Protein AF-A0A9P5XRT5-F1 (afdb_monomer)

Radius of gyration: 25.89 Å; Cα contacts (8 Å, |Δi|>4): 497; chains: 1; bounding box: 70×38×67 Å

Secondary structure (DSSP, 8-state):
-EEES---TTSBP--SSPPPP--TTEEEEE-TTS-BPPPEE-S-SS-EEEEE-S-SBEEEEEEEETTEEEEEEE-SS-B-SEEEEE---SEEEE---SSPPTTB---SPEEEEEEEE-TT-S---EEEEE-TTTS-EEEEES-TTSSSPPEE-PPEEEETTTTEEEE-S-TTHHHHHHHHHHHHHH---SS--PPPPP-EEEEEEEPTTS-HHHHHHHHHHHS-TTTEEEEE--S---TTSPEEEEEEEPHHHHHHHHHHHTT---HHHHHHHHHHHTT--STT------B---

Nearest PDB structures (foldseek):
  6mrj-assembly1_B  TM=4.231E-01  e=2.385E-01  Helicobacter pylori 26695
  2rhq-assembly1_B-2  TM=2.447E-01  e=2.284E-02  Staphylococcus haemolyticus
  3pht-assembly1_A-2  TM=4.336E-01  e=1.019E+00  Helicobacter pylori
  2wvf-assembly1_A  TM=3.350E-01  e=4.407E-01  Helicobacter pylori 26695
  2wvb-assembly1_B  TM=3.659E-01  e=6.162E-01  Helicobacter pylori 26695

Organism: NCBI:txid64659

Sequence (294 aa):
VFGQVDFTSGALVSEATNILPIALGESTELDVNGIFQDAQGSPGGGSIIVNNNYGSINLGVEAKLGGVLAPIYVDQLPAVAGTETLTPIEKVMVWFDRTLTSSTMFSYSVSRSFEIDFTGITTQTASYVSNPGTNFGIWVVGDPTSGQGLQYTPHKLYRPLTNTFEDLPFADDQNVIRGLIDQYLNSSIGKAAMPPQFLVQATVTLPPTGDAKQLVSFLKASLPTAIVAGFTIPGDQAAGLNKVIVANLAWSALVSMKTLVAGESDVAKLERLFKYSLGLYGPGYSSLKYLELK

pLDDT: mean 70.43, std 20.61, range [31.44, 98.44]

Solvent-accessible surface area (backbone atoms only — not comparable to full-atom values): 17631 Å² total; per-residue (Å²): 59,35,33,22,76,72,67,49,72,73,37,64,74,62,76,68,30,55,77,40,86,71,52,42,32,19,31,31,42,29,35,71,86,44,44,60,48,77,65,40,85,54,73,80,45,77,31,33,38,38,38,30,56,52,35,78,27,14,50,29,36,60,45,75,53,96,86,40,80,40,66,77,45,63,39,79,61,61,42,57,60,43,80,44,76,53,60,77,68,59,59,47,82,46,70,90,78,92,82,72,58,90,49,45,37,78,68,67,68,45,69,72,21,39,80,44,78,37,76,97,47,93,77,85,53,72,36,78,52,62,50,93,85,66,94,46,64,44,55,27,44,38,54,90,84,72,80,56,81,72,45,83,54,78,44,22,35,38,37,59,90,76,71,41,74,40,78,52,89,57,69,72,48,49,60,55,50,48,50,48,49,51,45,59,75,68,43,92,64,91,72,81,84,84,79,86,88,65,76,45,53,39,45,43,53,36,58,51,88,53,58,67,66,58,50,51,52,47,50,61,74,68,44,60,75,77,38,48,72,44,76,45,67,70,75,88,67,58,90,79,42,65,40,58,37,38,36,33,40,25,57,64,44,44,59,61,47,49,66,75,42,69,90,64,81,56,64,75,55,54,49,48,56,50,34,58,78,62,68,66,83,63,100,84,80,87,62,83,63,64,80,59,90,111

Structure (mmCIF, N/CA/C/O backbone):
data_AF-A0A9P5XRT5-F1
#
_entry.id   AF-A0A9P5XRT5-F1
#
loop_
_atom_site.group_PDB
_atom_site.id
_atom_site.type_symbol
_atom_site.label_atom_id
_atom_site.label_alt_id
_atom_site.label_comp_id
_atom_site.label_asym_id
_atom_site.label_entity_id
_atom_site.label_seq_id
_atom_site.pdbx_PDB_ins_code
_atom_site.Cartn_x
_atom_site.Cartn_y
_atom_site.Cartn_z
_atom_site.occupancy
_atom_site.B_iso_or_equiv
_atom_site.auth_seq_id
_atom_site.auth_comp_id
_atom_site.auth_asym_id
_atom_site.auth_atom_id
_atom_site.pdbx_PDB_model_num
ATOM 1 N N . VAL A 1 1 ? -11.743 0.011 9.746 1.00 95.75 1 VAL A N 1
ATOM 2 C CA . VAL A 1 1 ? -10.507 -0.022 10.563 1.00 95.75 1 VAL A CA 1
ATOM 3 C C . VAL A 1 1 ? -10.431 -1.362 11.271 1.00 95.75 1 VAL A C 1
ATOM 5 O O . VAL A 1 1 ? -11.477 -1.941 11.550 1.00 95.75 1 VAL A O 1
ATOM 8 N N . PHE A 1 2 ? -9.228 -1.874 11.491 1.00 97.44 2 PHE A N 1
ATOM 9 C CA . PHE A 1 2 ? -8.963 -3.115 12.217 1.00 97.44 2 PHE A CA 1
ATOM 10 C C . PHE A 1 2 ? -7.617 -3.002 12.942 1.00 97.44 2 PHE A C 1
ATOM 12 O O . PHE A 1 2 ? -6.863 -2.056 12.716 1.00 97.44 2 PHE A O 1
ATOM 19 N N . GLY A 1 3 ? -7.322 -3.960 13.812 1.00 96.75 3 GLY A N 1
ATOM 20 C CA . GLY A 1 3 ? -6.031 -4.122 14.463 1.00 96.75 3 GLY A CA 1
ATOM 21 C C . GLY A 1 3 ? -5.403 -5.458 14.085 1.00 96.75 3 GLY A C 1
ATOM 22 O O . GLY A 1 3 ? -6.108 -6.437 13.836 1.00 96.75 3 GLY A O 1
ATOM 23 N N . GLN A 1 4 ? -4.078 -5.498 14.045 1.00 95.12 4 GLN A N 1
ATOM 24 C CA . GLN A 1 4 ? -3.260 -6.677 13.772 1.00 95.12 4 GLN A CA 1
ATOM 25 C C . GLN A 1 4 ? -2.118 -6.752 14.790 1.00 95.12 4 GLN A C 1
ATOM 27 O O . GLN A 1 4 ? -1.604 -5.724 15.222 1.00 95.12 4 GLN A O 1
ATOM 32 N N . VAL A 1 5 ? -1.708 -7.969 15.160 1.00 89.81 5 VAL A N 1
ATOM 33 C CA . VAL A 1 5 ? -0.671 -8.173 16.187 1.00 89.81 5 VAL A CA 1
ATOM 34 C C . VAL A 1 5 ? 0.698 -7.667 15.730 1.00 89.81 5 VAL A C 1
ATOM 36 O O . VAL A 1 5 ? 1.334 -6.939 16.479 1.00 89.81 5 VAL A O 1
ATOM 39 N N . ASP A 1 6 ? 1.125 -8.024 14.513 1.00 89.62 6 ASP A N 1
ATOM 40 C CA . ASP A 1 6 ? 2.466 -7.709 14.012 1.00 89.62 6 ASP A CA 1
ATOM 41 C C . ASP A 1 6 ? 2.464 -7.353 12.526 1.00 89.62 6 ASP A C 1
ATOM 43 O O . ASP A 1 6 ? 1.815 -8.016 11.716 1.00 89.62 6 ASP A O 1
ATOM 47 N N . PHE A 1 7 ? 3.282 -6.379 12.130 1.00 90.88 7 PHE A N 1
ATOM 48 C CA . PHE A 1 7 ? 3.651 -6.177 10.729 1.00 90.88 7 PHE A CA 1
ATOM 49 C C . PHE A 1 7 ? 4.741 -7.172 10.308 1.00 90.88 7 PHE A C 1
ATOM 51 O O . PHE A 1 7 ? 5.854 -7.149 10.834 1.00 90.88 7 PHE A O 1
ATOM 58 N N . THR A 1 8 ? 4.470 -8.001 9.296 1.00 89.62 8 THR A N 1
ATOM 59 C CA . THR A 1 8 ? 5.480 -8.896 8.706 1.00 89.62 8 THR A CA 1
ATOM 60 C C . THR A 1 8 ? 5.534 -8.723 7.193 1.00 89.62 8 THR A C 1
ATOM 62 O O . THR A 1 8 ? 4.614 -9.103 6.473 1.00 89.62 8 THR A O 1
ATOM 65 N N . SER A 1 9 ? 6.644 -8.174 6.695 1.00 86.12 9 SER A N 1
ATOM 66 C CA . SER A 1 9 ? 6.875 -7.991 5.256 1.00 86.12 9 SER A CA 1
ATOM 67 C C . SER A 1 9 ? 6.791 -9.329 4.513 1.00 86.12 9 SER A C 1
ATOM 69 O O . SER A 1 9 ? 7.441 -10.300 4.898 1.00 86.12 9 SER A O 1
ATOM 71 N N . GLY A 1 10 ? 5.992 -9.383 3.450 1.00 86.31 10 GLY A N 1
ATOM 72 C CA . GLY A 1 10 ? 5.722 -10.582 2.658 1.00 86.31 10 GLY A CA 1
ATOM 73 C C . GLY A 1 10 ? 4.579 -11.459 3.181 1.00 86.31 10 GLY A C 1
ATOM 74 O O . GLY A 1 10 ? 4.114 -12.325 2.442 1.00 86.31 10 GLY A O 1
ATOM 75 N N . ALA A 1 11 ? 4.090 -11.239 4.405 1.00 89.56 11 ALA A N 1
ATOM 76 C CA . ALA A 1 11 ? 2.918 -11.940 4.921 1.00 89.56 11 ALA A CA 1
ATOM 77 C C . ALA A 1 11 ? 1.616 -11.259 4.471 1.00 89.56 11 ALA A C 1
ATOM 79 O O . ALA A 1 11 ? 1.592 -10.069 4.152 1.00 89.56 11 ALA A O 1
ATOM 80 N N . LEU A 1 12 ? 0.524 -12.023 4.439 1.00 93.50 12 LEU A N 1
ATOM 81 C CA . LEU A 1 12 ? -0.814 -11.470 4.239 1.00 93.50 12 LEU A CA 1
ATOM 82 C C . LEU A 1 12 ? -1.266 -10.739 5.502 1.00 93.50 12 LEU A C 1
ATOM 84 O O . LEU A 1 12 ? -0.970 -11.186 6.611 1.00 93.50 12 LEU A O 1
ATOM 88 N N . VAL A 1 13 ? -1.993 -9.639 5.320 1.00 94.25 13 VAL A N 1
ATOM 89 C CA . VAL A 1 13 ? -2.748 -9.003 6.403 1.00 94.25 13 VAL A CA 1
ATOM 90 C C . VAL A 1 13 ? -3.719 -10.022 7.000 1.00 94.25 13 VAL A C 1
ATOM 92 O O . VAL A 1 13 ? -4.379 -10.762 6.269 1.00 94.25 13 VAL A O 1
ATOM 95 N N . SER A 1 14 ? -3.776 -10.057 8.327 1.00 93.62 14 SER A N 1
ATOM 96 C CA . SER A 1 14 ? -4.693 -10.879 9.108 1.00 93.62 14 SER A CA 1
ATOM 97 C C . SER A 1 14 ? -5.233 -10.036 10.249 1.00 93.62 14 SER A C 1
ATOM 99 O O . SER A 1 14 ? -4.466 -9.562 11.089 1.00 93.62 14 SER A O 1
ATOM 101 N N . GLU A 1 15 ? -6.549 -9.870 10.316 1.00 92.50 15 GLU A N 1
ATOM 102 C CA . GLU A 1 15 ? -7.150 -9.095 11.392 1.00 92.50 15 GLU A CA 1
ATOM 103 C C . GLU A 1 15 ? -7.065 -9.866 12.716 1.00 92.50 15 GLU A C 1
ATOM 105 O O . GLU A 1 15 ? -7.362 -11.059 12.795 1.00 92.50 15 GLU A O 1
ATOM 110 N N . ALA A 1 16 ? -6.636 -9.175 13.769 1.00 94.38 16 ALA A N 1
ATOM 111 C CA . ALA A 1 16 ? -6.617 -9.675 15.141 1.00 94.38 16 ALA A CA 1
ATOM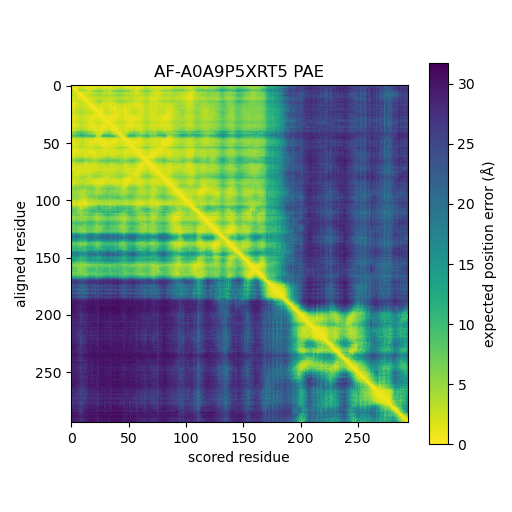 112 C C . ALA A 1 16 ? -7.823 -9.178 15.956 1.00 94.38 16 ALA A C 1
ATOM 114 O O . ALA A 1 16 ? -8.113 -9.714 17.024 1.00 94.38 16 ALA A O 1
ATOM 115 N N . THR A 1 17 ? -8.518 -8.158 15.453 1.00 96.69 17 THR A N 1
ATOM 116 C CA . THR A 1 17 ? -9.709 -7.548 16.055 1.00 96.69 17 THR A CA 1
ATOM 117 C C . THR A 1 17 ? -10.926 -7.760 15.157 1.00 96.69 17 THR A C 1
ATOM 119 O O . THR A 1 17 ? -10.818 -8.242 14.029 1.00 96.69 17 THR A O 1
ATOM 122 N N . ASN A 1 18 ? -12.100 -7.315 15.606 1.00 96.62 18 ASN A N 1
ATOM 123 C CA . ASN A 1 18 ? -13.201 -7.067 14.679 1.00 96.62 18 ASN A CA 1
ATOM 124 C C . ASN A 1 18 ? -12.840 -5.949 13.686 1.00 96.62 18 ASN A C 1
ATOM 126 O O . ASN A 1 18 ? -12.078 -5.031 14.003 1.00 96.62 18 ASN A O 1
ATOM 130 N N . ILE A 1 19 ? -13.434 -6.016 12.496 1.00 95.56 19 ILE A N 1
ATOM 131 C CA . ILE A 1 19 ? -13.402 -4.927 11.521 1.00 95.56 19 ILE A CA 1
ATOM 132 C C . ILE A 1 19 ? -14.552 -3.975 11.850 1.00 95.56 19 ILE A C 1
ATOM 134 O O . ILE A 1 19 ? -15.713 -4.386 11.876 1.00 95.56 19 ILE A O 1
ATOM 138 N N . LEU A 1 20 ? -14.233 -2.701 12.068 1.00 97.44 20 LEU A N 1
ATOM 139 C CA . LEU A 1 20 ? -15.219 -1.643 12.266 1.00 97.44 20 LEU A CA 1
ATOM 140 C C . LEU A 1 20 ? -15.366 -0.803 10.985 1.00 97.44 20 LEU A C 1
ATOM 142 O O . LEU A 1 20 ? -14.386 -0.182 10.546 1.00 97.44 20 LEU A O 1
ATOM 146 N N . PRO A 1 21 ? -16.572 -0.728 10.392 1.00 96.56 21 PRO A N 1
ATOM 147 C CA . PRO A 1 21 ? -16.903 0.298 9.411 1.00 96.56 21 PRO A CA 1
ATOM 148 C C . PRO A 1 21 ? -16.827 1.685 10.055 1.00 96.56 21 PRO A C 1
ATOM 150 O O . PRO A 1 21 ? -17.502 1.947 11.045 1.00 96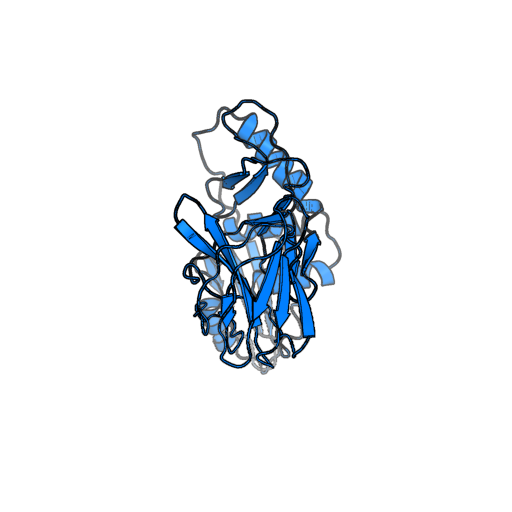.56 21 PRO A O 1
ATOM 153 N N . ILE A 1 22 ? -16.003 2.564 9.492 1.00 96.00 22 ILE A N 1
ATOM 154 C CA . ILE A 1 22 ? -15.790 3.923 9.995 1.00 96.00 22 ILE A CA 1
ATOM 155 C C . ILE A 1 22 ? -15.516 4.857 8.815 1.00 96.00 22 ILE A C 1
ATOM 157 O O . ILE A 1 22 ? -14.850 4.464 7.852 1.00 96.00 22 ILE A O 1
ATOM 161 N N . ALA A 1 23 ? -16.052 6.070 8.865 1.00 95.44 23 ALA A N 1
ATOM 162 C CA . ALA A 1 23 ? -15.844 7.113 7.873 1.00 95.44 23 ALA A CA 1
ATOM 163 C C . ALA A 1 23 ? -14.748 8.099 8.306 1.00 95.44 23 ALA A C 1
ATOM 165 O O . ALA A 1 23 ? -14.396 8.218 9.479 1.00 95.44 23 ALA A O 1
ATOM 166 N N . LEU A 1 24 ? -14.211 8.856 7.346 1.00 93.94 24 LEU A N 1
ATOM 167 C CA . LEU A 1 24 ? -13.287 9.947 7.661 1.00 93.94 24 LEU A CA 1
ATOM 168 C C . LEU A 1 24 ? -14.006 11.048 8.458 1.00 93.94 24 LEU A C 1
ATOM 170 O O . LEU A 1 24 ? -15.107 11.472 8.100 1.00 93.94 24 LEU A O 1
ATOM 174 N N . GLY A 1 25 ? -13.364 11.534 9.518 1.00 95.38 25 GLY A N 1
ATOM 175 C CA . GLY A 1 25 ? -13.920 12.476 10.494 1.00 95.38 25 GLY A CA 1
ATOM 176 C C . GLY A 1 25 ? -14.525 11.825 11.733 1.00 95.38 25 GLY A C 1
ATOM 177 O O . GLY A 1 25 ? -14.791 12.526 12.706 1.00 95.38 25 GLY A O 1
ATOM 178 N N . GLU A 1 26 ? -14.712 10.507 11.720 1.00 97.62 26 GLU A N 1
ATOM 179 C CA . GLU A 1 26 ? -15.205 9.762 12.874 1.00 97.62 26 GLU A CA 1
ATOM 180 C C . GLU A 1 26 ? -14.058 9.280 13.773 1.00 97.62 26 GLU A C 1
ATOM 182 O O . GLU A 1 26 ? -12.885 9.214 13.381 1.00 97.62 26 GLU A O 1
ATOM 187 N N . SER A 1 27 ? -14.415 8.934 15.006 1.00 97.81 27 SER A N 1
ATOM 188 C CA . SER A 1 27 ? -13.520 8.346 15.993 1.00 97.81 27 SER A CA 1
ATOM 189 C C . SER A 1 27 ? -14.057 7.023 16.526 1.00 97.81 27 SER A C 1
ATOM 191 O O . SER A 1 27 ? -15.243 6.732 16.426 1.00 97.81 27 SER A O 1
ATOM 193 N N . THR A 1 28 ? -13.189 6.200 17.098 1.00 98.44 28 THR A N 1
ATOM 194 C CA . THR A 1 28 ? -13.573 4.951 17.763 1.00 98.44 28 THR A CA 1
ATOM 195 C C . THR A 1 28 ? -12.660 4.670 18.946 1.00 98.44 28 THR A C 1
ATOM 197 O O . THR A 1 28 ? -11.533 5.160 19.009 1.00 98.44 28 THR A O 1
ATOM 200 N N . GLU A 1 29 ? -13.134 3.847 19.873 1.00 98.44 29 GLU A N 1
ATOM 201 C CA . GLU A 1 29 ? -12.309 3.225 20.904 1.00 98.44 29 GLU A CA 1
ATOM 202 C C . GLU A 1 29 ? -11.962 1.792 20.491 1.00 98.44 29 GLU A C 1
ATOM 204 O O . GLU A 1 29 ? -12.829 1.063 20.011 1.00 98.44 29 GLU A O 1
ATOM 209 N N . LEU A 1 30 ? -10.702 1.401 20.662 1.00 98.44 30 LEU A N 1
ATOM 210 C CA . LEU A 1 30 ? -10.276 0.006 20.683 1.00 98.44 30 LEU A CA 1
ATOM 211 C C . LEU A 1 30 ? -10.085 -0.378 22.150 1.00 98.44 30 LEU A C 1
ATOM 213 O O . LEU A 1 30 ? -9.169 0.125 22.801 1.00 98.44 30 LEU A O 1
ATOM 217 N N . ASP A 1 31 ? -10.969 -1.220 22.674 1.00 97.94 31 ASP A N 1
ATOM 218 C CA . ASP A 1 31 ? -10.998 -1.530 24.101 1.00 97.94 31 ASP A CA 1
ATOM 219 C C . ASP A 1 31 ? -9.855 -2.467 24.542 1.00 97.94 31 ASP A C 1
ATOM 221 O O . ASP A 1 31 ? -9.094 -3.012 23.739 1.00 97.94 31 ASP A O 1
ATOM 225 N N . VAL A 1 32 ? -9.757 -2.697 25.853 1.00 97.25 32 VAL A N 1
ATOM 226 C CA . VAL A 1 32 ? -8.745 -3.580 26.465 1.00 97.25 32 VAL A CA 1
ATOM 227 C C . VAL A 1 32 ? -8.824 -5.044 26.003 1.00 97.25 32 VAL A C 1
ATOM 229 O O . VAL A 1 32 ? -7.883 -5.802 26.223 1.00 97.25 32 VAL A O 1
ATOM 232 N N . ASN A 1 33 ? -9.931 -5.461 25.383 1.00 96.81 33 ASN A N 1
ATOM 233 C CA . ASN A 1 33 ? -10.151 -6.823 24.894 1.00 96.81 33 ASN A CA 1
ATOM 234 C C . ASN A 1 33 ? -9.866 -6.963 23.391 1.00 96.81 33 ASN A C 1
ATOM 236 O O . ASN A 1 33 ? -9.985 -8.064 22.855 1.00 96.81 33 ASN A O 1
ATOM 240 N N . GLY A 1 34 ? -9.493 -5.877 22.710 1.00 96.50 34 GLY A N 1
ATOM 241 C CA . GLY A 1 34 ? -9.222 -5.875 21.275 1.00 96.50 34 GLY A CA 1
ATOM 242 C C . GLY A 1 34 ? -10.494 -5.738 20.441 1.00 96.50 34 GLY A C 1
ATOM 243 O O . GLY A 1 34 ? -10.534 -6.206 19.303 1.00 96.50 34 GLY A O 1
ATOM 244 N N . ILE A 1 35 ? -11.540 -5.129 21.005 1.00 98.06 35 ILE A N 1
ATOM 245 C CA . ILE A 1 35 ? -12.813 -4.894 20.329 1.00 98.06 35 ILE A CA 1
ATOM 246 C C . ILE A 1 35 ? -12.954 -3.404 20.027 1.00 98.06 35 ILE A C 1
ATOM 248 O O . ILE A 1 35 ? -13.000 -2.562 20.930 1.00 98.06 35 ILE A O 1
ATOM 252 N N . PHE A 1 36 ? -13.056 -3.083 18.739 1.00 98.31 36 PHE A N 1
ATOM 253 C CA . PHE A 1 36 ? -13.466 -1.761 18.289 1.00 98.31 36 PHE A CA 1
ATOM 254 C C . PHE A 1 36 ? -14.932 -1.516 18.643 1.00 98.31 36 PHE A C 1
ATOM 256 O O . PHE A 1 36 ? -15.800 -2.310 18.268 1.00 98.31 36 PHE A O 1
ATOM 263 N N . GLN A 1 37 ? -15.178 -0.411 19.340 1.00 98.44 37 GLN A N 1
ATOM 264 C CA . GLN A 1 37 ? -16.506 0.094 19.675 1.00 98.44 37 GLN A CA 1
ATOM 265 C C . GLN A 1 37 ? -17.144 0.813 18.481 1.00 98.44 37 GLN A C 1
ATOM 267 O O . GLN A 1 37 ? -16.494 1.064 17.470 1.00 98.44 37 GLN A O 1
ATOM 272 N N . ASP A 1 38 ? -18.424 1.157 18.592 1.00 98.06 38 ASP A N 1
ATOM 273 C CA . ASP A 1 38 ? -19.127 1.868 17.524 1.00 98.06 38 ASP A CA 1
ATOM 274 C C . ASP A 1 38 ? -18.474 3.223 17.216 1.00 98.06 38 ASP A C 1
ATOM 276 O O . ASP A 1 38 ? -18.095 3.972 18.126 1.00 98.06 38 ASP A O 1
ATOM 280 N N . ALA A 1 39 ? -18.404 3.557 15.925 1.00 97.50 39 ALA A N 1
ATOM 281 C CA . ALA A 1 39 ? -17.894 4.839 15.457 1.00 97.50 39 ALA A CA 1
ATOM 282 C C . ALA A 1 39 ? -18.693 6.012 16.056 1.00 97.50 39 ALA A C 1
ATOM 284 O O . ALA A 1 39 ? -19.920 5.976 16.163 1.00 97.50 39 ALA A O 1
ATOM 285 N N . GLN A 1 40 ? -17.979 7.064 16.445 1.00 97.25 40 GLN A N 1
ATOM 286 C CA . GLN A 1 40 ? -18.498 8.268 17.080 1.00 97.25 40 GLN A CA 1
ATOM 287 C C . GLN A 1 40 ? -18.176 9.504 16.236 1.00 97.25 40 GLN A C 1
ATOM 289 O O . GLN A 1 40 ? -17.160 9.565 15.542 1.00 97.25 40 GLN A O 1
ATOM 294 N N . GLY A 1 41 ? -19.011 10.537 16.353 1.00 93.62 41 GLY A N 1
ATOM 295 C CA . GLY A 1 41 ? -18.836 11.801 15.640 1.00 93.62 41 GLY A CA 1
ATOM 296 C C . GLY A 1 41 ? -19.688 11.888 14.378 1.00 93.62 41 GLY A C 1
ATOM 297 O O . GLY A 1 41 ? -20.817 11.405 14.339 1.00 93.62 41 GLY A O 1
ATOM 298 N N . SER A 1 42 ? -19.199 12.599 13.366 1.00 90.81 42 SER A N 1
ATOM 299 C CA . SER A 1 42 ? -19.900 12.741 12.091 1.00 90.81 42 SER A CA 1
ATOM 300 C C . SER A 1 42 ? -18.913 12.641 10.932 1.00 90.81 42 SER A C 1
ATOM 302 O O . SER A 1 42 ? -17.832 13.230 11.018 1.00 90.81 42 SER A O 1
ATOM 304 N N . PRO A 1 43 ? -19.284 11.957 9.836 1.00 92.56 43 PRO A N 1
ATOM 305 C CA . PRO A 1 43 ? -18.469 11.919 8.631 1.00 92.56 43 PRO A CA 1
ATOM 306 C C . PRO A 1 43 ? -18.204 13.327 8.083 1.00 92.56 43 PRO A C 1
ATOM 308 O O . PRO A 1 43 ? -19.087 14.186 8.112 1.00 92.56 43 PRO A O 1
ATOM 311 N N . GLY A 1 44 ? -17.014 13.551 7.524 1.00 83.19 44 GLY A N 1
ATOM 312 C CA . GLY A 1 44 ? -16.662 14.805 6.840 1.00 83.19 44 GLY A CA 1
ATOM 313 C C . GLY A 1 44 ? -15.312 15.415 7.220 1.00 83.19 44 GLY A C 1
ATOM 314 O O . GLY A 1 44 ? -15.003 16.517 6.774 1.00 83.19 44 GLY A O 1
ATOM 315 N N . GLY A 1 45 ? -14.512 14.726 8.036 1.00 84.25 45 GLY A N 1
ATOM 316 C CA . GLY A 1 45 ? -13.134 15.115 8.350 1.00 84.25 45 GLY A CA 1
ATOM 317 C C . GLY A 1 45 ? -12.107 14.463 7.421 1.00 84.25 45 GLY A C 1
ATOM 318 O O . GLY A 1 45 ? -12.455 13.675 6.548 1.00 84.25 45 GLY A O 1
ATOM 319 N N . GLY A 1 46 ? -10.827 14.785 7.629 1.00 87.88 46 GLY A N 1
ATOM 320 C CA . GLY A 1 46 ? -9.707 14.242 6.846 1.00 87.88 46 GLY A CA 1
ATOM 321 C C . GLY A 1 46 ? -9.012 13.026 7.463 1.00 87.88 46 GLY A C 1
ATOM 322 O O . GLY A 1 46 ? -8.087 12.503 6.857 1.00 87.88 46 GLY A O 1
ATOM 323 N N . SER A 1 47 ? -9.421 12.575 8.652 1.00 94.62 47 SER A N 1
ATOM 324 C CA . SER A 1 47 ? -8.718 11.521 9.396 1.00 94.62 47 SER A CA 1
ATOM 325 C C . SER A 1 47 ? -9.692 10.647 10.179 1.00 94.62 47 SER A C 1
ATOM 327 O O . SER A 1 47 ? -10.791 11.088 10.510 1.00 94.62 47 SER A O 1
ATOM 329 N N . ILE A 1 48 ? -9.274 9.428 10.503 1.00 96.69 48 ILE A N 1
ATOM 330 C CA . ILE A 1 48 ? -9.929 8.550 11.479 1.00 96.69 48 ILE A CA 1
ATOM 331 C C . ILE A 1 48 ? -9.147 8.638 12.788 1.00 96.69 48 ILE A C 1
ATOM 333 O O . ILE A 1 48 ? -7.918 8.582 12.770 1.00 96.69 48 ILE A O 1
ATOM 337 N N . ILE A 1 49 ? -9.844 8.758 13.917 1.00 97.50 49 ILE A N 1
ATOM 338 C CA . ILE A 1 49 ? -9.214 8.790 15.243 1.00 97.50 49 ILE A CA 1
ATOM 339 C C . ILE A 1 49 ? -9.486 7.472 15.968 1.00 97.50 49 ILE A C 1
ATOM 341 O O . ILE A 1 49 ? -10.637 7.067 16.117 1.00 97.50 49 ILE A O 1
ATOM 345 N N . VAL A 1 50 ? -8.440 6.815 16.459 1.00 98.12 50 VAL A N 1
ATOM 346 C CA . VAL A 1 50 ? -8.550 5.588 17.254 1.00 98.12 50 VAL A CA 1
ATOM 347 C C . VAL A 1 50 ? -7.998 5.846 18.649 1.00 98.12 50 VAL A C 1
ATOM 349 O O . VAL A 1 50 ? -6.816 6.125 18.811 1.00 98.12 50 VAL A O 1
ATOM 352 N N . ASN A 1 51 ? -8.840 5.725 19.670 1.00 98.19 51 ASN A N 1
ATOM 353 C CA . ASN A 1 51 ? -8.403 5.690 21.061 1.00 98.19 51 ASN A CA 1
ATOM 354 C C . ASN A 1 51 ? -8.081 4.241 21.433 1.00 98.19 51 ASN A C 1
ATOM 356 O O . ASN A 1 51 ? -8.978 3.439 21.680 1.00 98.19 51 ASN A O 1
ATOM 360 N N . ASN A 1 52 ? -6.799 3.902 21.411 1.00 97.81 52 ASN A N 1
ATOM 361 C CA . ASN A 1 52 ? -6.285 2.571 21.671 1.00 97.81 52 ASN A CA 1
ATOM 362 C C . ASN A 1 52 ? -6.077 2.337 23.174 1.00 97.81 52 ASN A C 1
ATOM 364 O O . ASN A 1 52 ? -5.122 2.841 23.763 1.00 97.81 52 ASN A O 1
ATOM 368 N N . ASN A 1 53 ? -6.940 1.521 23.776 1.00 97.75 53 ASN A N 1
ATOM 369 C CA . ASN A 1 53 ? -6.823 1.039 25.153 1.00 97.75 53 ASN A CA 1
ATOM 370 C C . ASN A 1 53 ? -6.333 -0.420 25.230 1.00 97.75 53 ASN A C 1
ATOM 372 O O . ASN A 1 53 ? -6.112 -0.928 26.328 1.00 97.75 53 ASN A O 1
ATOM 376 N N . TYR A 1 54 ? -6.132 -1.090 24.091 1.00 96.69 54 TYR A N 1
ATOM 377 C CA . TYR A 1 54 ? -5.670 -2.480 24.021 1.00 96.69 54 TYR A CA 1
ATOM 378 C C . TYR A 1 54 ? -4.199 -2.640 24.419 1.00 96.69 54 TYR A C 1
ATOM 380 O O . TYR A 1 54 ? -3.829 -3.590 25.109 1.00 96.69 54 TYR A O 1
ATOM 388 N N . GLY A 1 55 ? -3.350 -1.698 24.000 1.00 94.00 55 GLY A N 1
ATOM 389 C CA . GLY A 1 55 ? -1.900 -1.773 24.167 1.00 94.00 55 GLY A CA 1
ATOM 390 C C . GLY A 1 55 ? -1.180 -1.782 22.821 1.00 94.00 55 GLY A C 1
ATOM 391 O O . GLY A 1 55 ? -1.584 -1.075 21.908 1.00 94.00 55 GLY A O 1
ATOM 392 N N . SER A 1 56 ? -0.092 -2.545 22.707 1.00 96.06 56 SER A N 1
ATOM 393 C CA . SER A 1 56 ? 0.717 -2.606 21.480 1.00 96.06 56 SER A CA 1
ATOM 394 C C . SER A 1 56 ? -0.037 -3.320 20.353 1.00 96.06 56 SER A C 1
ATOM 396 O O . SER A 1 56 ? -0.296 -4.516 20.477 1.00 96.06 56 SER A O 1
ATOM 398 N N . ILE A 1 57 ? -0.366 -2.617 19.264 1.00 96.50 57 ILE A N 1
ATOM 399 C CA . ILE A 1 57 ? -1.059 -3.188 18.095 1.00 96.50 57 ILE A CA 1
ATOM 400 C C . ILE A 1 57 ? -0.787 -2.377 16.822 1.00 96.50 57 ILE A C 1
ATOM 402 O O . ILE A 1 57 ? -0.672 -1.158 16.881 1.00 96.50 57 ILE A O 1
ATOM 406 N N . ASN A 1 58 ? -0.710 -3.015 15.656 1.00 96.44 58 ASN A N 1
ATOM 407 C CA . ASN A 1 58 ? -0.665 -2.318 14.368 1.00 96.44 58 ASN A CA 1
ATOM 408 C C . ASN A 1 58 ? -2.094 -2.003 13.906 1.00 96.44 58 ASN A C 1
ATOM 410 O O . ASN A 1 58 ? -2.901 -2.924 13.754 1.00 96.44 58 ASN A O 1
ATOM 414 N N . LEU A 1 59 ? -2.424 -0.732 13.664 1.00 97.38 59 LEU A N 1
ATOM 415 C CA . LEU A 1 59 ? -3.737 -0.364 13.137 1.00 97.38 59 LEU A CA 1
ATOM 416 C C . LEU A 1 59 ? -3.749 -0.485 11.616 1.00 97.38 59 LEU A C 1
ATOM 418 O O . LEU A 1 59 ? -2.759 -0.229 10.934 1.00 97.38 59 LEU A O 1
ATOM 422 N N . GLY A 1 60 ? -4.895 -0.881 11.078 1.00 95.88 60 GLY A N 1
ATOM 423 C CA . GLY A 1 60 ? -5.095 -1.092 9.657 1.00 95.88 60 GLY A CA 1
ATOM 424 C C . GLY A 1 60 ? -6.384 -0.485 9.135 1.00 95.88 6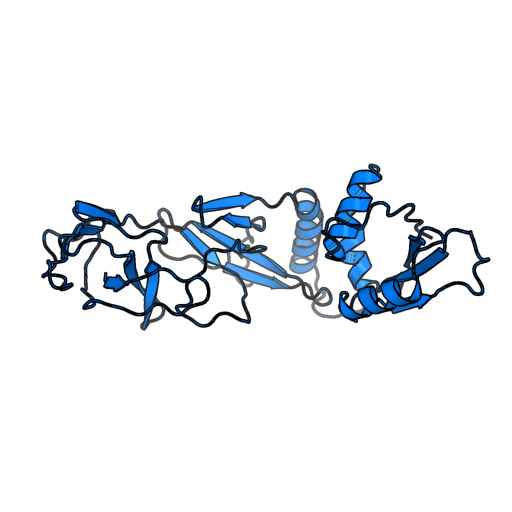0 GLY A C 1
ATOM 425 O O . GLY A 1 60 ? -7.380 -0.324 9.848 1.00 95.88 60 GLY A O 1
ATOM 426 N N . VAL A 1 61 ? -6.371 -0.150 7.849 1.00 95.50 61 VAL A N 1
ATOM 427 C CA . VAL A 1 61 ? -7.529 0.391 7.140 1.00 95.50 61 VAL A CA 1
ATOM 428 C C . VAL A 1 61 ? -7.828 -0.485 5.940 1.00 95.50 61 VAL A C 1
ATOM 430 O O . VAL A 1 61 ? -6.957 -0.760 5.114 1.00 95.50 61 VAL A O 1
ATOM 433 N N . GLU A 1 62 ? -9.089 -0.883 5.834 1.00 94.25 62 GLU A N 1
ATOM 434 C CA . GLU A 1 62 ? -9.639 -1.446 4.612 1.00 94.25 62 GLU A CA 1
ATOM 435 C C . GLU A 1 62 ? -10.406 -0.382 3.843 1.00 94.25 62 GLU A C 1
ATOM 437 O O . GLU A 1 62 ? -11.073 0.474 4.431 1.00 94.25 62 GLU A O 1
ATOM 442 N N . ALA A 1 63 ? -10.360 -0.481 2.520 1.00 90.00 63 ALA A N 1
ATOM 443 C CA . ALA A 1 63 ? -11.215 0.291 1.640 1.00 90.00 63 ALA A CA 1
ATOM 444 C C . ALA A 1 63 ? -11.880 -0.618 0.612 1.00 90.00 63 ALA A C 1
ATOM 446 O O . ALA A 1 63 ? -11.405 -1.707 0.289 1.00 90.00 63 ALA A O 1
ATOM 447 N N . LYS A 1 64 ? -13.010 -0.151 0.084 1.00 87.44 64 LYS A N 1
ATOM 448 C CA . LYS A 1 64 ? -13.744 -0.861 -0.957 1.00 87.44 64 LYS A CA 1
ATOM 449 C C . LYS A 1 64 ? -13.114 -0.567 -2.318 1.00 87.44 64 LYS A C 1
ATOM 451 O O . LYS A 1 64 ? -13.323 0.503 -2.882 1.00 87.44 64 LYS A O 1
ATOM 456 N N . LEU A 1 65 ? -12.380 -1.532 -2.860 1.00 80.75 65 LEU A N 1
ATOM 457 C CA . LEU A 1 65 ? -11.729 -1.475 -4.167 1.00 80.75 65 LEU A CA 1
ATOM 458 C C . LEU A 1 65 ? -12.468 -2.390 -5.148 1.00 80.75 65 LEU A C 1
ATOM 460 O O . LEU A 1 65 ? -12.602 -3.588 -4.918 1.00 80.75 65 LEU A O 1
ATOM 464 N N . GLY A 1 66 ? -13.010 -1.832 -6.235 1.00 79.00 66 GLY A N 1
ATOM 465 C CA . GLY A 1 66 ? -13.731 -2.627 -7.243 1.00 79.00 66 GLY A CA 1
ATOM 466 C C . GLY A 1 66 ? -14.940 -3.400 -6.694 1.00 79.00 66 GLY A C 1
ATOM 467 O O . GLY A 1 66 ? -15.318 -4.430 -7.240 1.00 79.00 66 GLY A O 1
ATOM 468 N N . GLY A 1 67 ? -15.535 -2.927 -5.594 1.00 83.44 67 GLY A N 1
ATOM 469 C CA . GLY A 1 67 ? -16.651 -3.596 -4.921 1.00 83.44 67 GLY A CA 1
ATOM 470 C C . GLY A 1 67 ? -16.250 -4.553 -3.794 1.00 83.44 67 GLY A C 1
ATOM 471 O O . GLY A 1 67 ? -17.128 -4.956 -3.033 1.00 83.44 67 GLY A O 1
ATOM 472 N N . VAL A 1 68 ? -14.959 -4.853 -3.643 1.00 88.38 68 VAL A N 1
ATOM 473 C CA . VAL A 1 68 ? -14.412 -5.786 -2.648 1.00 88.38 68 VAL A CA 1
ATOM 474 C C . VAL A 1 68 ? -13.687 -4.999 -1.555 1.00 88.38 68 VAL A C 1
ATOM 476 O O . VAL A 1 68 ? -12.967 -4.051 -1.859 1.00 88.38 68 VAL A O 1
ATOM 479 N N . LEU A 1 69 ? -13.899 -5.346 -0.285 1.00 89.69 69 LEU A N 1
ATOM 480 C CA . LEU A 1 69 ? -13.097 -4.796 0.812 1.00 89.69 69 LEU A CA 1
ATOM 481 C C . LEU A 1 69 ? -11.696 -5.401 0.761 1.00 89.69 69 LEU A C 1
ATOM 483 O O . LEU A 1 69 ? -11.552 -6.614 0.626 1.00 89.69 69 LEU A O 1
ATOM 487 N N . ALA A 1 70 ? -10.683 -4.545 0.825 1.00 91.75 70 ALA A N 1
ATOM 488 C CA . ALA A 1 70 ? -9.296 -4.964 0.876 1.00 91.75 70 ALA A CA 1
ATOM 489 C C . ALA A 1 70 ? -8.497 -4.040 1.807 1.00 91.75 70 ALA A C 1
ATOM 491 O O . ALA A 1 70 ? -8.730 -2.823 1.798 1.00 91.75 70 ALA A O 1
ATOM 492 N N . PRO A 1 71 ? -7.520 -4.580 2.554 1.00 93.12 71 PRO A N 1
ATOM 493 C CA . PRO A 1 71 ? -6.539 -3.784 3.272 1.00 93.12 71 PRO A CA 1
ATOM 494 C C . PRO A 1 71 ? -5.780 -2.862 2.316 1.00 93.12 71 PRO A C 1
ATOM 496 O O . PRO A 1 71 ? -5.205 -3.308 1.322 1.00 93.12 71 PRO A O 1
ATOM 499 N N . ILE A 1 72 ? -5.773 -1.569 2.631 1.00 90.38 72 ILE A N 1
ATOM 500 C CA . ILE A 1 72 ? -5.023 -0.540 1.894 1.00 90.38 72 ILE A CA 1
ATOM 501 C C . ILE A 1 72 ? -3.884 0.054 2.718 1.00 90.38 72 ILE A C 1
ATOM 503 O O . ILE A 1 72 ? -3.020 0.738 2.175 1.00 90.38 72 ILE A O 1
ATOM 507 N N . TYR A 1 73 ? -3.885 -0.198 4.026 1.00 91.94 73 TYR A N 1
ATOM 508 C CA . TYR A 1 73 ? -2.894 0.317 4.950 1.00 91.94 73 TYR A CA 1
ATOM 509 C C . TYR A 1 73 ? -2.811 -0.563 6.193 1.00 91.94 73 TYR A C 1
ATOM 511 O O . TYR A 1 73 ? -3.832 -1.056 6.677 1.00 91.94 73 TYR A O 1
ATOM 519 N N . VAL A 1 74 ? -1.600 -0.705 6.723 1.00 93.56 74 VAL A N 1
ATOM 520 C CA . VAL A 1 74 ? -1.354 -1.196 8.075 1.00 93.56 74 VAL A CA 1
ATOM 521 C C . VAL A 1 74 ? -0.107 -0.491 8.609 1.00 93.56 74 VAL A C 1
ATOM 523 O O . VAL A 1 74 ? 0.856 -0.290 7.857 1.00 93.56 74 VAL A O 1
ATOM 526 N N . ASP A 1 75 ? -0.116 -0.105 9.881 1.00 91.69 75 ASP A N 1
ATOM 527 C CA . ASP A 1 75 ? 1.054 0.487 10.520 1.00 91.69 75 ASP A CA 1
ATOM 528 C C . ASP A 1 75 ? 2.236 -0.484 10.456 1.00 91.69 75 ASP A C 1
ATOM 530 O O . ASP A 1 75 ? 2.086 -1.676 10.718 1.00 91.69 75 ASP A O 1
ATOM 534 N N . GLN A 1 76 ? 3.439 0.010 10.162 1.00 89.31 76 GLN A N 1
ATOM 535 C CA . GLN A 1 76 ? 4.649 -0.821 10.235 1.00 89.31 76 GLN A CA 1
ATOM 536 C C . GLN A 1 76 ? 5.142 -1.006 11.670 1.00 89.31 76 GLN A C 1
ATOM 538 O O . GLN A 1 76 ? 5.712 -2.043 12.004 1.00 89.31 76 GLN A O 1
ATOM 543 N N . LEU A 1 77 ? 4.937 0.007 12.511 1.00 90.38 77 LEU A N 1
ATOM 544 C CA . LEU A 1 77 ? 5.281 -0.016 13.926 1.00 90.38 77 LEU A CA 1
ATOM 545 C C . LEU A 1 77 ? 3.987 -0.046 14.733 1.00 90.38 77 LEU A C 1
ATOM 547 O O . LEU A 1 77 ? 3.066 0.685 14.383 1.00 90.38 77 LEU A O 1
ATOM 551 N N . PRO A 1 78 ? 3.896 -0.867 15.788 1.00 92.31 78 PRO A N 1
ATOM 552 C CA . PRO A 1 78 ? 2.678 -0.931 16.571 1.00 92.31 78 PRO A CA 1
ATOM 553 C C . PRO A 1 78 ? 2.428 0.406 17.275 1.00 92.31 78 PRO A C 1
ATOM 555 O O . PRO A 1 78 ? 3.337 0.992 17.871 1.00 92.31 78 PRO A O 1
ATOM 558 N N . ALA A 1 79 ? 1.178 0.852 17.235 1.00 91.69 79 ALA A N 1
ATOM 559 C CA . ALA A 1 79 ? 0.668 1.885 18.109 1.00 91.69 79 ALA A CA 1
ATOM 560 C C . ALA A 1 79 ? 0.705 1.397 19.557 1.00 91.69 79 ALA A C 1
ATOM 562 O O . ALA A 1 79 ? 0.389 0.240 19.849 1.00 91.69 79 ALA A O 1
ATOM 563 N N . VAL A 1 80 ? 1.067 2.288 20.475 1.00 94.00 80 VAL A N 1
ATOM 564 C CA . VAL A 1 80 ? 0.943 2.039 21.917 1.00 94.00 80 VAL A CA 1
ATOM 565 C C . VAL A 1 80 ? -0.423 2.513 22.413 1.00 94.00 80 VAL A C 1
ATOM 567 O O . VAL A 1 80 ? -1.198 3.105 21.662 1.00 94.00 80 VAL A O 1
ATOM 570 N N . ALA A 1 81 ? -0.736 2.252 23.684 1.00 94.25 81 ALA A N 1
ATOM 571 C CA . ALA A 1 81 ? -1.958 2.780 24.278 1.00 94.25 81 ALA A CA 1
ATOM 572 C C . ALA A 1 81 ? -1.973 4.319 24.208 1.00 94.25 81 ALA A C 1
ATOM 574 O O . ALA A 1 81 ? -0.995 4.971 24.585 1.00 94.25 81 ALA A O 1
ATOM 575 N N . GLY A 1 82 ? -3.079 4.888 23.736 1.00 95.75 82 GLY A N 1
ATOM 576 C CA . GLY A 1 82 ? -3.209 6.316 23.465 1.00 95.75 82 GLY A CA 1
ATOM 577 C C . GLY A 1 82 ? -4.097 6.616 22.262 1.00 95.75 82 GLY A C 1
ATOM 578 O O . GLY A 1 82 ? -4.796 5.748 21.748 1.00 95.75 82 GLY A O 1
ATOM 579 N N . THR A 1 83 ? -4.093 7.872 21.825 1.00 96.69 83 THR A N 1
ATOM 580 C CA . THR A 1 83 ? -4.849 8.307 20.649 1.00 96.69 83 THR A CA 1
ATOM 581 C C . THR A 1 83 ? -3.963 8.255 19.414 1.00 96.69 83 THR A C 1
ATOM 583 O O . THR A 1 83 ? -2.946 8.942 19.356 1.00 96.69 83 THR A O 1
ATOM 586 N N . GLU A 1 84 ? -4.405 7.511 18.407 1.00 96.44 84 GLU A N 1
ATOM 587 C CA . GLU A 1 84 ? -3.788 7.432 17.089 1.00 96.44 84 GLU A CA 1
ATOM 588 C C . GLU A 1 84 ? -4.667 8.104 16.038 1.00 96.44 84 GLU A C 1
ATOM 590 O O . GLU A 1 84 ? -5.898 8.046 16.090 1.00 96.44 84 GLU A O 1
ATOM 595 N N . THR A 1 85 ? -4.032 8.761 15.070 1.00 95.81 85 THR A N 1
ATOM 596 C CA . THR A 1 85 ? -4.729 9.463 13.985 1.00 95.81 85 THR A CA 1
ATOM 597 C C . THR A 1 85 ? -4.297 8.905 12.640 1.00 95.81 85 THR A C 1
ATOM 599 O O . THR A 1 85 ? -3.163 9.095 12.207 1.00 95.81 85 THR A O 1
ATOM 602 N N . LEU A 1 86 ? -5.234 8.270 11.945 1.00 94.44 86 LEU A N 1
ATOM 603 C CA . LEU A 1 86 ? -5.035 7.709 10.616 1.00 94.44 86 LEU A CA 1
ATOM 604 C C . LEU A 1 86 ? -5.500 8.733 9.580 1.00 94.44 86 LEU A C 1
ATOM 606 O O . LEU A 1 86 ? -6.697 8.903 9.346 1.00 94.44 86 LEU A O 1
ATOM 610 N N . THR A 1 87 ? -4.546 9.441 8.976 1.00 92.00 87 THR A N 1
ATOM 611 C CA . THR A 1 87 ? -4.811 10.425 7.916 1.00 92.00 87 THR A CA 1
ATOM 612 C C . THR A 1 87 ? -4.495 9.793 6.563 1.00 92.00 87 THR A C 1
ATOM 614 O O . THR A 1 87 ? -3.326 9.488 6.311 1.00 92.00 87 THR A O 1
ATOM 617 N N . PRO A 1 88 ? -5.491 9.573 5.687 1.00 87.56 88 PRO A N 1
ATOM 618 C CA . PRO A 1 88 ? -5.242 9.079 4.345 1.00 87.56 88 PRO A CA 1
ATOM 619 C C . PRO A 1 88 ? -4.338 10.029 3.570 1.00 87.56 88 PRO A C 1
ATOM 621 O O . PRO A 1 88 ? -4.413 11.250 3.703 1.00 87.56 88 PRO A O 1
ATOM 624 N N . ILE A 1 89 ? -3.517 9.449 2.707 1.00 86.12 89 ILE A N 1
ATOM 625 C CA . ILE A 1 89 ? -2.764 10.195 1.710 1.00 86.12 89 ILE A CA 1
ATOM 626 C C . ILE A 1 89 ? -3.482 9.980 0.389 1.00 86.12 89 ILE A C 1
ATOM 628 O O . ILE A 1 89 ? -3.697 8.841 -0.022 1.00 86.12 89 ILE A O 1
ATOM 632 N N . GLU A 1 90 ? -3.852 11.071 -0.277 1.00 86.06 90 GLU A N 1
ATOM 633 C CA . GLU A 1 90 ? -4.579 11.060 -1.553 1.00 86.06 90 GLU A CA 1
ATOM 634 C C . GLU A 1 90 ? -3.652 10.696 -2.719 1.00 86.06 90 GLU A C 1
ATOM 636 O O . GLU A 1 90 ? -3.665 11.326 -3.768 1.00 86.06 90 GLU A O 1
ATOM 641 N N . LYS A 1 91 ? -2.795 9.690 -2.538 1.00 85.81 91 LYS A N 1
ATOM 642 C CA . LYS A 1 91 ? -1.846 9.235 -3.546 1.00 85.81 91 LYS A CA 1
ATOM 643 C C . LYS A 1 91 ? -1.825 7.723 -3.622 1.00 85.81 91 LYS A C 1
ATOM 645 O O . LYS A 1 91 ? -1.844 7.038 -2.603 1.00 85.81 91 LYS A O 1
ATOM 650 N N . VAL A 1 92 ? -1.738 7.204 -4.839 1.00 85.56 92 VAL A N 1
ATOM 651 C CA . VAL A 1 92 ? -1.691 5.766 -5.108 1.00 85.56 92 VAL A CA 1
ATOM 652 C C . VAL A 1 92 ? -0.410 5.433 -5.852 1.00 85.56 92 VAL A C 1
ATOM 654 O O . VAL A 1 92 ? -0.028 6.122 -6.794 1.00 85.56 92 VAL A O 1
ATOM 657 N N . MET A 1 93 ? 0.238 4.344 -5.449 1.00 86.56 93 MET A N 1
ATOM 658 C CA . MET A 1 93 ? 1.338 3.754 -6.199 1.00 86.56 93 MET A CA 1
ATOM 659 C C . MET A 1 93 ? 0.819 2.635 -7.099 1.00 86.56 93 MET A C 1
ATOM 661 O O . MET A 1 93 ? 0.138 1.727 -6.632 1.00 86.56 93 MET A O 1
ATOM 665 N N . VAL A 1 94 ? 1.207 2.655 -8.369 1.00 86.94 94 VAL A N 1
ATOM 666 C CA . VAL A 1 94 ? 0.913 1.600 -9.342 1.00 86.94 94 VAL A CA 1
ATOM 667 C C . VAL A 1 94 ? 2.219 0.974 -9.819 1.00 86.94 94 VAL A C 1
ATOM 669 O O . VAL A 1 94 ? 3.173 1.674 -10.163 1.00 86.94 94 VAL A O 1
ATOM 672 N N . TRP A 1 95 ? 2.282 -0.354 -9.831 1.00 87.38 95 TRP A N 1
ATOM 673 C CA . TRP A 1 95 ? 3.406 -1.124 -10.358 1.00 87.38 95 TRP A CA 1
ATOM 674 C C . TRP A 1 95 ? 2.940 -2.518 -10.779 1.00 87.38 95 TRP A C 1
ATOM 676 O O . TRP A 1 95 ? 1.810 -2.918 -10.501 1.00 87.38 95 TRP A O 1
ATOM 686 N N . PHE A 1 96 ? 3.817 -3.260 -11.455 1.00 84.50 96 PHE A N 1
ATOM 687 C CA . PHE A 1 96 ? 3.589 -4.672 -11.738 1.00 84.50 96 PHE A CA 1
ATOM 688 C C . PHE A 1 96 ? 4.387 -5.542 -10.786 1.00 84.50 96 PHE A C 1
ATOM 690 O O . PHE A 1 96 ? 5.594 -5.357 -10.629 1.00 84.50 96 PHE A O 1
ATOM 697 N N . ASP A 1 97 ? 3.710 -6.539 -10.233 1.00 82.69 97 ASP A N 1
ATOM 698 C CA . ASP A 1 97 ? 4.305 -7.568 -9.403 1.00 82.69 97 ASP A CA 1
ATOM 699 C C . ASP A 1 97 ? 3.757 -8.939 -9.819 1.00 82.69 97 ASP A C 1
ATOM 701 O O . ASP A 1 97 ? 2.592 -9.066 -10.193 1.00 82.69 97 ASP A O 1
ATOM 705 N N . ARG A 1 98 ? 4.617 -9.960 -9.825 1.00 83.00 98 ARG A N 1
ATOM 706 C CA . ARG A 1 98 ? 4.250 -11.342 -10.185 1.00 83.00 98 ARG A CA 1
ATOM 707 C C . ARG A 1 98 ? 4.329 -12.305 -9.005 1.00 83.00 98 ARG A C 1
ATOM 709 O O . ARG A 1 98 ? 4.005 -13.477 -9.175 1.00 83.00 98 ARG A O 1
ATOM 716 N N . THR A 1 99 ? 4.839 -11.851 -7.869 1.00 82.69 99 THR A N 1
ATOM 717 C CA . THR A 1 99 ? 5.134 -12.676 -6.699 1.00 82.69 99 THR A CA 1
ATOM 718 C C . THR A 1 99 ? 4.209 -12.347 -5.536 1.00 82.69 99 THR A C 1
ATOM 720 O O . THR A 1 99 ? 3.945 -13.226 -4.719 1.00 82.69 99 THR A O 1
ATOM 723 N N . LEU A 1 100 ? 3.691 -11.119 -5.471 1.00 83.12 100 LEU A N 1
ATOM 724 C CA . LEU A 1 100 ? 2.764 -10.699 -4.431 1.00 83.12 100 LEU A CA 1
ATOM 725 C C . LEU A 1 100 ? 1.338 -11.192 -4.676 1.00 83.12 100 LEU A C 1
ATOM 727 O O . LEU A 1 100 ? 0.823 -11.183 -5.794 1.00 83.12 100 LEU A O 1
ATOM 731 N N . THR A 1 101 ? 0.687 -11.575 -3.583 1.00 89.25 101 THR A N 1
ATOM 732 C CA . THR A 1 101 ? -0.754 -11.826 -3.532 1.00 89.25 101 THR A CA 1
ATOM 733 C C . THR A 1 101 ? -1.451 -10.564 -3.012 1.00 89.25 101 THR A C 1
ATOM 735 O O . THR A 1 101 ? -0.839 -9.739 -2.331 1.00 89.25 101 THR A O 1
ATOM 738 N N . SER A 1 102 ? -2.730 -10.364 -3.339 1.00 88.00 102 SER A N 1
ATOM 739 C CA . SER A 1 102 ? -3.516 -9.276 -2.743 1.00 88.00 102 SER A CA 1
ATOM 740 C C . SER A 1 102 ? -3.476 -9.350 -1.212 1.00 88.00 102 SER A C 1
ATOM 742 O O . SER A 1 102 ? -3.463 -10.443 -0.650 1.00 88.00 102 SER A O 1
ATOM 744 N N . SER A 1 103 ? -3.442 -8.189 -0.555 1.00 90.38 103 SER A N 1
ATOM 745 C CA . SER A 1 103 ? -3.289 -8.048 0.904 1.00 90.38 103 SER A CA 1
ATOM 746 C C . SER A 1 103 ? -1.916 -8.438 1.467 1.00 90.38 103 SER A C 1
ATOM 748 O O . SER A 1 103 ? -1.763 -8.507 2.684 1.00 90.38 103 SER A O 1
ATOM 750 N N . THR A 1 104 ? -0.893 -8.676 0.637 1.00 90.56 104 THR A N 1
ATOM 751 C CA . THR A 1 104 ? 0.478 -8.831 1.143 1.00 90.56 104 THR A CA 1
ATOM 752 C C . THR A 1 104 ? 1.018 -7.502 1.680 1.00 90.56 104 THR A C 1
ATOM 754 O O . THR A 1 104 ? 1.069 -6.502 0.965 1.00 90.56 104 THR A O 1
ATOM 757 N N . MET A 1 105 ? 1.487 -7.506 2.927 1.00 89.19 105 MET A N 1
ATOM 758 C CA . MET A 1 105 ? 2.246 -6.406 3.517 1.00 89.19 105 MET A CA 1
ATOM 759 C C . MET A 1 105 ? 3.622 -6.300 2.858 1.00 89.19 105 MET A C 1
ATOM 761 O O . MET A 1 105 ? 4.313 -7.304 2.691 1.00 89.19 105 MET A O 1
ATOM 765 N N . PHE A 1 106 ? 4.074 -5.093 2.530 1.00 82.19 106 PHE A N 1
ATOM 766 C CA . PHE A 1 106 ? 5.413 -4.881 1.981 1.00 82.19 106 PHE A CA 1
ATOM 767 C C . PHE A 1 106 ? 6.087 -3.662 2.614 1.00 82.19 106 PHE A C 1
ATOM 769 O O . PHE A 1 106 ? 5.458 -2.648 2.896 1.00 82.19 106 PHE A O 1
ATOM 776 N N . SER A 1 107 ? 7.394 -3.779 2.840 1.00 78.50 107 SER A N 1
ATOM 777 C CA . SER A 1 107 ? 8.248 -2.725 3.415 1.00 78.50 107 SER A CA 1
ATOM 778 C C . SER A 1 107 ? 9.534 -2.504 2.617 1.00 78.50 107 SER A C 1
ATOM 780 O O . SER A 1 107 ? 10.460 -1.836 3.076 1.00 78.50 107 SER A O 1
ATOM 782 N N . TYR A 1 108 ? 9.607 -3.059 1.408 1.00 74.69 108 TYR A N 1
ATOM 783 C CA . TYR A 1 108 ? 10.724 -2.860 0.495 1.00 74.69 108 TYR A CA 1
ATOM 784 C C . TYR A 1 108 ? 10.406 -1.784 -0.541 1.00 74.69 108 TYR A C 1
ATOM 786 O O . TYR A 1 108 ? 9.249 -1.507 -0.862 1.00 74.69 108 TYR A O 1
ATOM 794 N N . SER A 1 109 ? 11.458 -1.165 -1.072 1.00 72.19 109 SER A N 1
ATOM 795 C CA . SER A 1 109 ? 11.308 -0.171 -2.125 1.00 72.19 109 SER A CA 1
ATOM 796 C C . SER A 1 109 ? 10.810 -0.790 -3.423 1.00 72.19 109 SER A C 1
ATOM 798 O O . SER A 1 109 ? 11.373 -1.767 -3.917 1.00 72.19 109 SER A O 1
ATOM 800 N N . VAL A 1 110 ? 9.798 -0.158 -4.010 1.00 78.12 110 VAL A N 1
ATOM 801 C CA . VAL A 1 110 ? 9.264 -0.526 -5.321 1.00 78.12 110 VAL A CA 1
ATOM 802 C C . VAL A 1 110 ? 9.886 0.395 -6.362 1.00 78.12 110 VAL A C 1
ATOM 804 O O . VAL A 1 110 ? 9.800 1.620 -6.261 1.00 78.12 110 VAL A O 1
ATOM 807 N N . SER A 1 111 ? 10.553 -0.205 -7.346 1.00 72.00 111 SER A N 1
ATOM 808 C CA . SER A 1 111 ? 11.138 0.511 -8.482 1.00 72.00 111 SER A CA 1
ATOM 809 C C . SER A 1 111 ? 10.206 0.470 -9.687 1.00 72.00 111 SER A C 1
ATOM 811 O O . SER A 1 111 ? 9.378 -0.434 -9.802 1.00 72.00 111 SER A O 1
ATOM 813 N N . ARG A 1 112 ? 10.369 1.432 -10.607 1.00 74.88 112 ARG A N 1
ATOM 814 C CA . ARG A 1 112 ? 9.530 1.559 -11.813 1.00 74.88 112 ARG A CA 1
ATOM 815 C C . ARG A 1 112 ? 8.038 1.666 -11.494 1.00 74.88 112 ARG A C 1
ATOM 817 O O . ARG A 1 112 ? 7.198 1.304 -12.320 1.00 74.88 112 ARG A O 1
ATOM 824 N N . SER A 1 113 ? 7.727 2.186 -10.314 1.00 82.56 113 SER A N 1
ATOM 825 C CA . SER A 1 113 ? 6.368 2.509 -9.936 1.00 82.56 113 SER A CA 1
ATOM 826 C C . SER A 1 113 ? 5.953 3.849 -10.529 1.00 82.56 113 SER A C 1
ATOM 828 O O . SER A 1 113 ? 6.764 4.625 -11.052 1.00 82.56 113 SER A O 1
ATOM 830 N N . PHE A 1 114 ? 4.654 4.077 -10.466 1.00 84.31 114 PHE A N 1
ATOM 831 C CA . PHE A 1 114 ? 3.976 5.269 -10.917 1.00 84.31 114 PHE A CA 1
ATOM 832 C C . PHE A 1 114 ? 3.137 5.801 -9.760 1.00 84.31 114 PHE A C 1
ATOM 834 O O . PHE A 1 114 ? 2.310 5.076 -9.212 1.00 84.31 114 PHE A O 1
ATOM 841 N N . GLU A 1 115 ? 3.411 7.035 -9.346 1.00 86.31 115 GLU A N 1
ATOM 842 C CA . GLU A 1 115 ? 2.623 7.739 -8.336 1.00 86.31 115 GLU A CA 1
ATOM 843 C C . GLU A 1 115 ? 1.489 8.482 -9.047 1.00 86.31 115 GLU A C 1
ATOM 845 O O . GLU A 1 115 ? 1.734 9.243 -9.985 1.00 86.31 115 GLU A O 1
ATOM 850 N N . ILE A 1 116 ? 0.259 8.268 -8.592 1.00 85.38 116 ILE A N 1
ATOM 851 C CA . ILE A 1 116 ? -0.908 9.046 -8.990 1.00 85.38 116 ILE A CA 1
ATOM 852 C C . ILE A 1 116 ? -1.321 9.894 -7.804 1.00 85.38 116 ILE A C 1
ATOM 854 O O . ILE A 1 116 ? -1.638 9.352 -6.748 1.00 85.38 116 ILE A O 1
ATOM 858 N N . ASP A 1 117 ? -1.358 11.205 -8.005 1.00 85.94 117 ASP A N 1
ATOM 859 C CA . ASP A 1 117 ? -1.919 12.145 -7.045 1.00 85.94 117 ASP A CA 1
ATOM 860 C C . ASP A 1 117 ? -3.413 12.347 -7.334 1.00 85.94 117 ASP A C 1
ATOM 862 O O . ASP A 1 117 ? -3.791 12.756 -8.433 1.00 85.94 117 ASP A O 1
ATOM 866 N N . PHE A 1 118 ? -4.249 12.015 -6.356 1.00 85.88 118 PHE A N 1
ATOM 867 C CA . PHE A 1 118 ? -5.698 12.185 -6.371 1.00 85.88 118 PHE A CA 1
ATOM 868 C C . PHE A 1 118 ? -6.147 13.469 -5.659 1.00 85.88 118 PHE A C 1
ATOM 870 O O . PHE A 1 118 ? -7.346 13.689 -5.503 1.00 85.88 118 PHE A O 1
ATOM 877 N N . THR A 1 119 ? -5.227 14.352 -5.260 1.00 83.69 119 THR A N 1
ATOM 878 C CA . THR A 1 119 ? -5.586 15.612 -4.600 1.00 83.69 119 THR A CA 1
ATOM 879 C C . THR A 1 119 ? -6.554 16.423 -5.462 1.00 83.69 119 THR A C 1
ATOM 881 O O . THR A 1 119 ? -6.221 16.878 -6.558 1.00 83.69 119 THR A O 1
ATOM 884 N N . GLY A 1 120 ? -7.780 16.608 -4.966 1.00 83.69 120 GLY A N 1
ATOM 885 C CA . GLY A 1 120 ? -8.838 17.351 -5.657 1.00 83.69 120 GLY A CA 1
ATOM 886 C C . GLY A 1 120 ? -9.471 16.644 -6.866 1.00 83.69 120 GLY A C 1
ATOM 887 O O . GLY A 1 120 ? -10.290 17.260 -7.550 1.00 83.69 120 GLY A O 1
ATOM 888 N N . ILE A 1 121 ? -9.140 15.375 -7.132 1.00 85.94 121 ILE A N 1
ATOM 889 C CA . ILE A 1 121 ? -9.726 14.575 -8.217 1.00 85.94 121 ILE A CA 1
ATOM 890 C C . ILE A 1 121 ? -10.184 13.203 -7.713 1.00 85.94 121 ILE A C 1
ATOM 892 O O . ILE A 1 121 ? -9.545 12.562 -6.893 1.00 85.94 121 ILE A O 1
ATOM 896 N N . THR A 1 122 ? -11.307 12.709 -8.227 1.00 81.62 122 THR A N 1
ATOM 897 C CA . THR A 1 122 ? -11.886 11.426 -7.781 1.00 81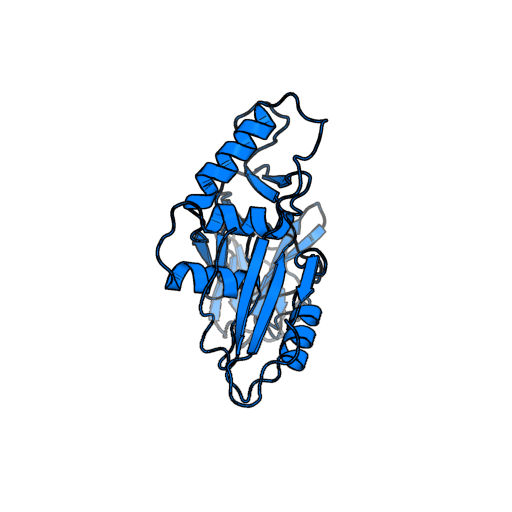.62 122 THR A CA 1
ATOM 898 C C . THR A 1 122 ? -11.626 10.277 -8.744 1.00 81.62 122 THR A C 1
ATOM 900 O O . THR A 1 122 ? -11.835 9.115 -8.404 1.00 81.62 122 THR A O 1
ATOM 903 N N . THR A 1 123 ? -11.191 10.589 -9.963 1.00 84.00 123 THR A N 1
ATOM 904 C CA . THR A 1 123 ? -10.918 9.604 -11.006 1.00 84.00 123 THR A CA 1
ATOM 905 C C . THR A 1 123 ? -9.678 10.014 -11.778 1.00 84.00 123 THR A C 1
ATOM 907 O O . THR A 1 123 ? -9.468 11.192 -12.060 1.00 84.00 123 THR A O 1
ATOM 910 N N . GLN A 1 124 ? -8.856 9.024 -12.112 1.00 85.19 124 GLN A N 1
ATOM 911 C CA . GLN A 1 124 ? -7.695 9.204 -12.964 1.00 85.19 124 GLN A CA 1
ATOM 912 C C . GLN A 1 124 ? -7.510 7.959 -13.825 1.00 85.19 124 GLN A C 1
ATOM 914 O O . GLN A 1 124 ? -7.746 6.841 -13.366 1.00 85.19 124 GLN A O 1
ATOM 919 N N . THR A 1 125 ? -7.088 8.154 -15.072 1.00 85.38 125 THR A N 1
ATOM 920 C CA . THR A 1 125 ? -6.725 7.046 -15.962 1.00 85.38 125 THR A CA 1
ATOM 921 C C . THR A 1 125 ? -5.214 6.971 -16.079 1.00 85.38 125 THR A C 1
ATOM 923 O O . THR A 1 125 ? -4.548 7.985 -16.277 1.00 85.38 125 THR A O 1
ATOM 926 N N . ALA A 1 126 ? -4.679 5.761 -15.969 1.00 84.44 126 ALA A N 1
ATOM 927 C CA . ALA A 1 126 ? -3.267 5.474 -16.132 1.00 84.44 126 ALA A CA 1
ATOM 928 C C . ALA A 1 126 ? -3.099 4.344 -17.139 1.00 84.44 126 ALA A C 1
ATOM 930 O O . ALA A 1 126 ? -3.823 3.350 -17.082 1.00 84.44 126 ALA A O 1
ATOM 931 N N . SER A 1 127 ? -2.127 4.484 -18.031 1.00 84.62 127 SER A N 1
ATOM 932 C CA . SER A 1 127 ? -1.862 3.501 -19.076 1.00 84.62 127 SER A CA 1
ATOM 933 C C . SER A 1 127 ? -0.414 3.045 -19.027 1.00 84.62 127 SER A C 1
ATOM 935 O O . SER A 1 127 ? 0.492 3.850 -18.814 1.00 84.62 127 SER A O 1
ATOM 937 N N . TYR A 1 128 ? -0.189 1.751 -19.254 1.00 82.94 128 TYR A N 1
ATOM 938 C CA . TYR A 1 128 ? 1.150 1.212 -19.460 1.00 82.94 128 TYR A CA 1
ATOM 939 C C . TYR A 1 128 ? 1.425 1.070 -20.955 1.00 82.94 128 TYR A C 1
ATOM 941 O O . TYR A 1 128 ? 0.819 0.240 -21.632 1.00 82.94 128 TYR A O 1
ATOM 949 N N . VAL A 1 129 ? 2.340 1.882 -21.475 1.00 78.44 129 VAL A N 1
ATOM 950 C CA . VAL A 1 129 ? 2.722 1.877 -22.888 1.00 78.44 129 VAL A CA 1
ATOM 951 C C . VAL A 1 129 ? 4.008 1.076 -23.037 1.00 78.44 129 VAL A C 1
ATOM 953 O O . VAL A 1 129 ? 5.084 1.528 -22.647 1.00 78.44 129 VAL A O 1
ATOM 956 N N . SER A 1 130 ? 3.902 -0.131 -23.590 1.00 75.25 130 SER A N 1
ATOM 957 C CA . SER A 1 130 ? 5.052 -0.986 -23.901 1.00 75.25 130 SER A CA 1
ATOM 958 C C . SER A 1 130 ? 5.601 -0.706 -25.295 1.00 75.25 130 SER A C 1
ATOM 960 O O . SER A 1 130 ? 4.822 -0.579 -26.239 1.00 75.25 130 SER A O 1
ATOM 962 N N . ASN A 1 131 ? 6.925 -0.718 -25.455 1.00 66.31 131 ASN A N 1
ATOM 963 C CA . ASN A 1 131 ? 7.541 -0.720 -26.780 1.00 66.31 131 ASN A CA 1
ATOM 964 C C . ASN A 1 131 ? 7.633 -2.170 -27.309 1.00 66.31 131 ASN A C 1
ATOM 966 O O . ASN A 1 131 ? 8.271 -3.016 -26.663 1.00 66.31 131 ASN A O 1
ATOM 970 N N . PRO A 1 132 ? 7.020 -2.487 -28.467 1.00 56.38 132 PRO A N 1
ATOM 971 C CA . PRO A 1 132 ? 7.146 -3.798 -29.090 1.00 56.38 132 PRO A CA 1
ATOM 972 C C . PRO A 1 132 ? 8.620 -4.155 -29.346 1.00 56.38 132 PRO A C 1
ATOM 974 O O . PRO A 1 132 ? 9.279 -3.591 -30.213 1.00 56.38 132 PRO A O 1
ATOM 977 N N . GLY A 1 133 ? 9.141 -5.125 -28.592 1.00 56.97 133 GLY A N 1
ATOM 978 C CA . GLY A 1 133 ? 10.492 -5.667 -28.774 1.00 56.97 133 GLY A CA 1
ATOM 979 C C . GLY A 1 133 ? 11.501 -5.345 -27.671 1.00 56.97 133 GLY A C 1
ATOM 980 O O . GLY A 1 133 ? 12.582 -5.930 -27.687 1.00 56.97 133 GLY A O 1
ATOM 981 N N . THR A 1 134 ? 11.176 -4.492 -26.691 1.00 56.44 134 THR A N 1
ATOM 982 C CA . THR A 1 134 ? 12.113 -4.180 -25.592 1.00 56.44 134 THR A CA 1
ATOM 983 C C . THR A 1 134 ? 11.755 -4.824 -24.252 1.00 56.44 134 THR A C 1
ATOM 985 O O . THR A 1 134 ? 12.538 -4.708 -23.320 1.00 56.44 134 THR A O 1
ATOM 988 N N . ASN A 1 135 ? 10.621 -5.529 -24.122 1.00 62.81 135 ASN A N 1
ATOM 989 C CA . ASN A 1 135 ? 10.083 -6.014 -22.831 1.00 62.81 135 ASN A CA 1
ATOM 990 C C . ASN A 1 135 ? 9.961 -4.909 -21.758 1.00 62.81 135 ASN A C 1
ATOM 992 O O . ASN A 1 135 ? 9.798 -5.205 -20.574 1.00 62.81 135 ASN A O 1
ATOM 996 N N . PHE A 1 136 ? 10.036 -3.641 -22.167 1.00 65.88 136 PHE A N 1
ATOM 997 C CA . PHE A 1 136 ? 9.928 -2.479 -21.304 1.00 65.88 136 PHE A CA 1
ATOM 998 C C . PHE A 1 136 ? 8.777 -1.600 -21.779 1.00 65.88 136 PHE A C 1
ATOM 1000 O O . PHE A 1 136 ? 8.463 -1.500 -22.969 1.00 65.88 136 PHE A O 1
ATOM 1007 N N . GLY A 1 137 ? 8.165 -0.942 -20.813 1.00 72.31 137 GLY A N 1
ATOM 1008 C CA . GLY A 1 137 ? 7.127 0.042 -21.015 1.00 72.31 137 GLY A CA 1
ATOM 1009 C C . GLY A 1 137 ? 7.137 1.061 -19.895 1.00 72.31 137 GLY A C 1
ATOM 1010 O O . GLY A 1 137 ? 7.817 0.888 -18.878 1.00 72.31 137 GLY A O 1
ATOM 1011 N N . ILE A 1 138 ? 6.380 2.120 -20.114 1.00 75.81 138 ILE A N 1
ATOM 1012 C CA . ILE A 1 138 ? 6.298 3.283 -19.242 1.00 75.81 138 ILE A CA 1
ATOM 1013 C C . ILE A 1 138 ? 4.860 3.481 -18.789 1.00 75.81 138 ILE A C 1
ATOM 1015 O O . ILE A 1 138 ? 3.921 3.138 -19.507 1.00 75.81 138 ILE A O 1
ATOM 1019 N N . TRP A 1 139 ? 4.695 4.073 -17.615 1.00 81.94 139 TRP A N 1
ATOM 1020 C CA . TRP A 1 139 ? 3.396 4.561 -17.179 1.00 81.94 139 TRP A CA 1
ATOM 1021 C C . TRP A 1 139 ? 3.169 5.973 -17.715 1.00 81.94 139 TRP A C 1
ATOM 1023 O O . TRP A 1 139 ? 4.080 6.802 -17.705 1.00 81.94 139 TRP A O 1
ATOM 1033 N N . VAL A 1 140 ? 1.957 6.241 -18.186 1.00 81.38 140 VAL A N 1
ATOM 1034 C CA . VAL A 1 140 ? 1.501 7.572 -18.595 1.00 81.38 140 VAL A CA 1
ATOM 1035 C C . VAL A 1 140 ? 0.154 7.869 -17.953 1.00 81.38 140 VAL A C 1
ATOM 1037 O O . VAL A 1 140 ? -0.667 6.965 -17.773 1.00 81.38 140 VAL A O 1
ATOM 1040 N N . VAL A 1 141 ? -0.083 9.139 -17.629 1.00 83.44 141 VAL A N 1
ATOM 1041 C CA . VAL A 1 141 ? -1.419 9.613 -17.253 1.00 83.44 141 VAL A CA 1
ATOM 1042 C C . VAL A 1 141 ? -2.233 9.806 -18.532 1.00 83.44 141 VAL A C 1
ATOM 1044 O O . VAL A 1 141 ? -1.770 10.445 -19.481 1.00 83.44 141 VAL A O 1
ATOM 1047 N N . GLY A 1 142 ? -3.454 9.276 -18.534 1.00 80.88 142 GLY A N 1
ATOM 1048 C CA . GLY A 1 142 ? -4.416 9.394 -19.623 1.00 80.88 142 GLY A CA 1
ATOM 1049 C C . GLY A 1 142 ? -4.629 8.108 -20.419 1.00 80.88 142 GLY A C 1
ATOM 1050 O O . GLY A 1 142 ? -3.938 7.098 -20.252 1.00 80.88 142 GLY A O 1
ATOM 1051 N N . ASP A 1 143 ? -5.634 8.164 -21.289 1.00 78.44 143 ASP A N 1
ATOM 1052 C CA . ASP A 1 143 ? -5.967 7.103 -22.235 1.00 78.44 143 ASP A CA 1
ATOM 1053 C C . ASP A 1 143 ? -5.287 7.390 -23.589 1.00 78.44 143 ASP A C 1
ATOM 1055 O O . ASP A 1 143 ? -5.641 8.383 -24.239 1.00 78.44 143 ASP A O 1
ATOM 1059 N N . PRO A 1 144 ? -4.352 6.539 -24.054 1.00 68.38 144 PRO A N 1
ATOM 1060 C CA . PRO A 1 144 ? -3.655 6.717 -25.327 1.00 68.38 144 PRO A CA 1
ATOM 1061 C C . PRO A 1 144 ? -4.583 6.682 -26.546 1.00 68.38 144 PRO A C 1
ATOM 1063 O O . PRO A 1 144 ? -4.180 7.107 -27.625 1.00 68.38 144 PRO A O 1
ATOM 1066 N N . THR A 1 145 ? -5.814 6.187 -26.406 1.00 71.31 145 THR A N 1
ATOM 1067 C CA . THR A 1 145 ? -6.800 6.115 -27.492 1.00 71.31 145 THR A CA 1
ATOM 1068 C C . THR A 1 145 ? -7.691 7.354 -27.588 1.00 71.31 145 THR A C 1
ATOM 1070 O O . THR A 1 145 ? -8.345 7.566 -28.607 1.00 71.31 145 THR A O 1
ATOM 1073 N N . SER A 1 146 ? -7.688 8.210 -26.562 1.00 71.75 146 SER A N 1
ATOM 1074 C CA . SER A 1 146 ? -8.609 9.349 -26.451 1.00 71.75 146 SER A CA 1
ATOM 1075 C C . SER A 1 146 ? -8.264 10.542 -27.354 1.00 71.75 146 SER A C 1
ATOM 1077 O O . SER A 1 146 ? -9.040 11.493 -27.442 1.00 71.75 146 SER A O 1
ATOM 1079 N N . GLY A 1 147 ? -7.088 10.534 -27.992 1.00 64.88 147 GLY A N 1
ATOM 1080 C CA . GLY A 1 147 ? -6.557 11.673 -28.752 1.00 64.88 147 GLY A CA 1
ATOM 1081 C C . GLY A 1 147 ? -6.186 12.888 -27.888 1.00 64.88 147 GLY A C 1
ATOM 1082 O O . GLY A 1 147 ? -5.692 13.882 -28.418 1.00 64.88 147 GLY A O 1
ATOM 1083 N N . GLN A 1 148 ? -6.400 12.820 -26.570 1.00 62.69 148 GLN A N 1
ATOM 1084 C CA . GLN A 1 148 ? -5.887 13.784 -25.603 1.00 62.69 148 GLN A CA 1
ATOM 1085 C C . GLN A 1 148 ? -4.388 13.536 -25.399 1.00 62.69 148 GLN A C 1
ATOM 1087 O O . GLN A 1 148 ? -3.920 12.397 -25.453 1.00 62.69 148 GLN A O 1
ATOM 1092 N N . GLY A 1 149 ? -3.622 14.606 -25.185 1.00 63.91 149 GLY A N 1
ATOM 1093 C CA . GLY A 1 149 ? -2.179 14.500 -24.974 1.00 63.91 149 GLY A CA 1
ATOM 1094 C C . GLY A 1 149 ? -1.853 13.607 -23.776 1.00 63.91 149 GLY A C 1
ATOM 1095 O O . GLY A 1 149 ? -2.395 13.800 -22.691 1.00 63.91 149 GLY A O 1
ATOM 1096 N N . LEU A 1 150 ? -0.955 12.641 -23.971 1.00 69.88 150 LEU A N 1
ATOM 1097 C CA . LEU A 1 150 ? -0.417 11.834 -22.881 1.00 69.88 150 LEU A CA 1
ATOM 1098 C C . LEU A 1 150 ? 0.560 12.667 -22.054 1.00 69.88 150 LEU A C 1
ATOM 1100 O O . LEU A 1 150 ? 1.469 13.296 -22.603 1.00 69.88 150 LEU A O 1
ATOM 1104 N N . GLN A 1 151 ? 0.415 12.628 -20.732 1.00 72.88 151 GLN A N 1
ATOM 1105 C CA . GLN A 1 151 ? 1.394 13.229 -19.837 1.00 72.88 151 GLN A CA 1
ATOM 1106 C C . GLN A 1 151 ? 2.377 12.155 -19.373 1.00 72.88 151 GLN A C 1
ATOM 1108 O O . GLN A 1 151 ? 2.012 11.202 -18.681 1.00 72.88 151 GLN A O 1
ATOM 1113 N N . TYR A 1 152 ? 3.640 12.320 -19.770 1.00 67.56 152 TYR A N 1
ATOM 1114 C CA . TYR A 1 152 ? 4.728 11.504 -19.247 1.00 67.56 152 TYR A CA 1
ATOM 1115 C C . TYR A 1 152 ? 4.929 11.794 -17.761 1.00 67.56 152 TYR A C 1
ATOM 1117 O O . TYR A 1 152 ? 4.961 12.954 -17.338 1.00 67.56 152 TYR A O 1
ATOM 1125 N N . THR A 1 153 ? 5.128 10.735 -16.986 1.00 66.94 153 THR A N 1
ATOM 1126 C CA . THR A 1 153 ? 5.498 10.834 -15.579 1.00 66.94 153 THR A CA 1
ATOM 1127 C C . THR A 1 153 ? 6.743 9.981 -15.353 1.00 66.94 153 THR A C 1
ATOM 1129 O O . THR A 1 153 ? 6.742 8.806 -15.726 1.00 66.94 153 THR A O 1
ATOM 1132 N N . PRO A 1 154 ? 7.823 10.541 -14.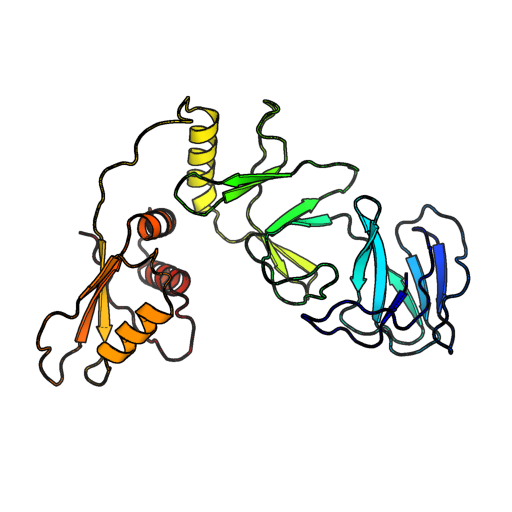782 1.00 68.38 154 PRO A N 1
ATOM 1133 C CA . PRO A 1 154 ? 9.029 9.777 -14.502 1.00 68.38 154 PRO A CA 1
ATOM 1134 C C . PRO A 1 154 ? 8.732 8.573 -13.613 1.00 68.38 154 PRO A C 1
ATOM 1136 O O . PRO A 1 154 ? 7.911 8.651 -12.697 1.00 68.38 154 PRO A O 1
ATOM 1139 N N . HIS A 1 155 ? 9.447 7.471 -13.846 1.00 74.31 155 HIS A N 1
ATOM 1140 C CA . HIS A 1 155 ? 9.449 6.365 -12.900 1.00 74.31 155 HIS A CA 1
ATOM 1141 C C . HIS A 1 155 ? 9.912 6.854 -11.531 1.00 74.31 155 HIS A C 1
ATOM 1143 O O . HIS A 1 155 ? 10.949 7.512 -11.406 1.00 74.31 155 HIS A O 1
ATOM 1149 N N . LYS A 1 156 ? 9.165 6.463 -10.504 1.00 79.00 156 LYS A N 1
ATOM 1150 C CA . LYS A 1 156 ? 9.508 6.770 -9.124 1.00 79.00 156 LYS A CA 1
ATOM 1151 C C . LYS A 1 156 ? 10.126 5.551 -8.441 1.00 79.00 156 LYS A C 1
ATOM 1153 O O . LYS A 1 156 ? 9.868 4.398 -8.801 1.00 79.00 156 LYS A O 1
ATOM 1158 N N . LEU A 1 157 ? 10.967 5.827 -7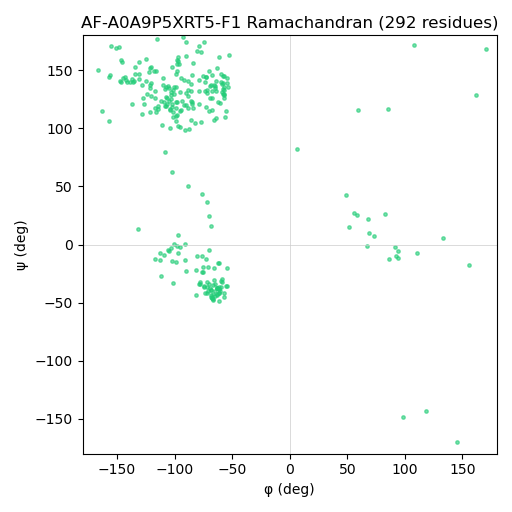.453 1.00 78.12 157 LEU A N 1
ATOM 1159 C CA . LEU A 1 157 ? 11.338 4.893 -6.402 1.00 78.12 157 LEU A CA 1
ATOM 1160 C C . LEU A 1 157 ? 10.484 5.214 -5.183 1.00 78.12 157 LEU A C 1
ATOM 1162 O O . LEU A 1 157 ? 10.604 6.304 -4.627 1.00 78.12 157 LEU A O 1
ATOM 1166 N N . TYR A 1 158 ? 9.655 4.271 -4.751 1.00 79.69 158 TYR A N 1
ATOM 1167 C CA . TYR A 1 158 ? 8.936 4.426 -3.493 1.00 79.69 158 TYR A CA 1
ATOM 1168 C C . TYR A 1 158 ? 9.788 3.956 -2.315 1.00 79.69 158 TYR A C 1
ATOM 1170 O O . TYR A 1 158 ? 10.376 2.867 -2.341 1.00 79.69 158 TYR A O 1
ATOM 1178 N N . ARG A 1 159 ? 9.856 4.776 -1.266 1.00 78.50 159 ARG A N 1
ATOM 1179 C CA . ARG A 1 159 ? 10.516 4.465 0.001 1.00 78.50 159 ARG A CA 1
ATOM 1180 C C . ARG A 1 159 ? 9.464 4.305 1.097 1.00 78.50 159 ARG A C 1
ATOM 1182 O O . ARG A 1 159 ? 8.993 5.311 1.618 1.00 78.50 159 ARG A O 1
ATOM 1189 N N . PRO A 1 160 ? 9.126 3.070 1.495 1.00 70.00 160 PRO A N 1
ATOM 1190 C CA . PRO A 1 160 ? 8.059 2.827 2.466 1.00 70.00 160 PRO A CA 1
ATOM 1191 C C . PRO A 1 160 ? 8.371 3.368 3.867 1.00 70.00 160 PRO A C 1
ATOM 1193 O O . PRO A 1 160 ? 7.457 3.790 4.558 1.00 70.00 160 PRO A O 1
ATOM 1196 N N . LEU A 1 161 ? 9.646 3.410 4.276 1.00 69.75 161 LEU A N 1
ATOM 1197 C CA . LEU A 1 161 ? 10.043 3.907 5.605 1.00 69.75 161 LEU A CA 1
ATOM 1198 C C . LEU A 1 161 ? 9.820 5.414 5.777 1.00 69.75 161 LEU A C 1
ATOM 1200 O O . LEU A 1 161 ? 9.449 5.873 6.849 1.00 69.75 161 LEU A O 1
ATOM 1204 N N . THR A 1 162 ? 10.089 6.186 4.727 1.00 73.50 162 THR A N 1
ATOM 1205 C CA . THR A 1 162 ? 9.901 7.643 4.715 1.00 73.50 162 THR A CA 1
ATOM 1206 C C . THR A 1 162 ? 8.572 8.039 4.090 1.00 73.50 162 THR A C 1
ATOM 1208 O O . THR A 1 162 ? 8.216 9.211 4.116 1.00 73.50 162 THR A O 1
ATOM 1211 N N . ASN A 1 163 ? 7.860 7.070 3.514 1.00 72.31 163 ASN A N 1
ATOM 1212 C CA . ASN A 1 163 ? 6.680 7.263 2.691 1.00 72.31 163 ASN A CA 1
ATOM 1213 C C . ASN A 1 163 ? 6.883 8.331 1.598 1.00 72.31 163 ASN A C 1
ATOM 1215 O O . ASN A 1 163 ? 6.037 9.193 1.370 1.00 72.31 163 ASN A O 1
ATOM 1219 N N . THR A 1 164 ? 8.049 8.302 0.945 1.00 78.38 164 THR A N 1
ATOM 1220 C CA . THR A 1 164 ? 8.423 9.273 -0.092 1.00 78.38 164 THR A CA 1
ATOM 1221 C C . THR A 1 164 ? 8.599 8.609 -1.447 1.00 78.38 164 THR A C 1
ATOM 1223 O O . THR A 1 164 ? 9.034 7.461 -1.553 1.00 78.38 164 THR A O 1
ATOM 1226 N N . PHE A 1 165 ? 8.304 9.372 -2.496 1.00 78.56 165 PHE A N 1
ATOM 1227 C CA . PHE A 1 165 ? 8.649 9.030 -3.866 1.00 78.56 165 PHE A CA 1
ATOM 1228 C C . PHE A 1 165 ? 9.853 9.853 -4.296 1.00 78.56 165 PHE A C 1
ATOM 1230 O O . PHE A 1 165 ? 9.867 11.076 -4.170 1.00 78.56 165 PHE A O 1
ATOM 1237 N N . GLU A 1 166 ? 10.860 9.177 -4.825 1.00 80.38 166 GLU A N 1
ATOM 1238 C CA . GLU A 1 166 ? 12.032 9.813 -5.411 1.00 80.38 166 GLU A CA 1
ATOM 1239 C C . GLU A 1 166 ? 11.986 9.645 -6.921 1.00 80.38 166 GLU A C 1
ATOM 1241 O O . GLU A 1 166 ? 11.730 8.549 -7.425 1.00 80.38 166 GLU A O 1
ATOM 1246 N N . ASP A 1 167 ? 12.242 10.731 -7.648 1.00 75.31 167 ASP A N 1
ATOM 1247 C CA . ASP A 1 167 ? 12.502 10.633 -9.077 1.00 75.31 167 ASP A CA 1
ATOM 1248 C C . ASP A 1 167 ? 13.737 9.773 -9.293 1.00 75.31 167 ASP A C 1
ATOM 1250 O O . ASP A 1 167 ? 14.826 10.064 -8.791 1.00 75.31 167 ASP A O 1
ATOM 1254 N N . LEU A 1 168 ? 13.571 8.691 -10.049 1.00 66.00 168 LEU A N 1
ATOM 1255 C CA . LEU A 1 168 ? 14.728 7.943 -10.490 1.00 66.00 168 LEU A CA 1
ATOM 1256 C C . LEU A 1 168 ? 15.499 8.820 -11.496 1.00 66.00 168 LEU A C 1
ATOM 1258 O O . LEU A 1 168 ? 14.870 9.437 -12.359 1.00 66.00 168 LEU A O 1
ATOM 1262 N N . PRO A 1 169 ? 16.844 8.884 -11.418 1.00 54.16 169 PRO A N 1
ATOM 1263 C CA . PRO A 1 169 ? 17.683 9.848 -12.145 1.00 54.16 169 PRO A CA 1
ATOM 1264 C C . PRO A 1 169 ? 17.758 9.625 -13.669 1.00 54.16 169 PRO A C 1
ATOM 1266 O O . PRO A 1 169 ? 18.699 10.068 -14.320 1.00 54.16 169 PRO A O 1
ATOM 1269 N N . PHE A 1 170 ? 16.758 8.980 -14.268 1.00 54.25 170 PHE A N 1
ATOM 1270 C CA . PHE A 1 170 ? 16.592 8.743 -15.702 1.00 54.25 170 PHE A CA 1
ATOM 1271 C C . PHE A 1 170 ? 16.223 10.024 -16.482 1.00 54.25 170 PHE A C 1
ATOM 1273 O O . PHE A 1 170 ? 15.425 9.981 -17.416 1.00 54.25 170 PHE A O 1
ATOM 1280 N N . ALA A 1 171 ? 16.769 11.184 -16.103 1.00 43.28 171 ALA A N 1
ATOM 1281 C CA . ALA A 1 171 ? 16.505 12.462 -16.766 1.00 43.28 171 ALA A CA 1
ATOM 1282 C C . ALA A 1 171 ? 16.890 12.432 -18.261 1.00 43.28 171 ALA A C 1
ATOM 1284 O O . ALA A 1 171 ? 16.186 13.019 -19.079 1.00 43.28 171 ALA A O 1
ATOM 1285 N N . ASP A 1 172 ? 17.920 11.666 -18.636 1.00 43.91 172 ASP A N 1
ATOM 1286 C CA . ASP A 1 172 ? 18.366 11.535 -20.032 1.00 43.91 172 ASP A CA 1
ATOM 1287 C C . ASP A 1 172 ? 17.537 10.528 -20.857 1.00 43.91 172 ASP A C 1
ATOM 1289 O O . ASP A 1 172 ? 17.414 10.676 -22.075 1.00 43.91 172 ASP A O 1
ATOM 1293 N N . ASP A 1 173 ? 16.853 9.576 -20.208 1.00 50.12 173 ASP A N 1
ATOM 1294 C CA . ASP A 1 173 ? 15.868 8.712 -20.873 1.00 50.12 173 ASP A CA 1
ATOM 1295 C C . ASP A 1 173 ? 14.599 9.490 -21.243 1.00 50.12 173 ASP A C 1
ATOM 1297 O O . ASP A 1 173 ? 13.876 9.064 -22.135 1.00 50.12 173 ASP A O 1
ATOM 1301 N N . GLN A 1 174 ? 14.319 10.651 -20.634 1.00 47.03 174 GLN A N 1
ATOM 1302 C CA . GLN A 1 174 ? 13.110 11.422 -20.950 1.00 47.03 174 GLN A CA 1
ATOM 1303 C C . GLN A 1 174 ? 13.074 11.870 -22.411 1.00 47.03 174 GLN A C 1
ATOM 1305 O O . GLN A 1 174 ? 12.017 11.812 -23.026 1.00 47.03 174 GLN A O 1
ATOM 1310 N N . ASN A 1 175 ? 14.209 12.260 -22.999 1.00 47.38 175 ASN A N 1
ATOM 1311 C CA . ASN A 1 175 ? 14.264 12.678 -24.404 1.00 47.38 175 ASN A CA 1
ATOM 1312 C C . ASN A 1 175 ? 14.165 11.491 -25.369 1.00 47.38 175 ASN A C 1
ATOM 1314 O O . ASN A 1 175 ? 13.530 11.603 -26.417 1.00 47.38 175 ASN A O 1
ATOM 1318 N N . VAL A 1 176 ? 14.739 10.339 -25.011 1.00 47.31 176 VAL A N 1
ATOM 1319 C CA . VAL A 1 176 ? 14.632 9.125 -25.832 1.00 47.31 176 VAL A CA 1
ATOM 1320 C C . VAL A 1 176 ? 13.240 8.512 -25.728 1.00 47.31 176 VAL A C 1
ATOM 1322 O O . VAL A 1 176 ? 12.657 8.138 -26.739 1.00 47.31 176 VAL A O 1
ATOM 1325 N N . ILE A 1 177 ? 12.661 8.474 -24.532 1.00 47.72 177 ILE A N 1
ATOM 1326 C CA . ILE A 1 177 ? 11.299 8.004 -24.287 1.00 47.72 177 ILE A CA 1
ATOM 1327 C C . ILE A 1 177 ? 10.282 8.949 -24.925 1.00 47.72 177 ILE A C 1
ATOM 1329 O O . ILE A 1 177 ? 9.363 8.472 -25.579 1.00 47.72 177 ILE A O 1
ATOM 1333 N N . ARG A 1 178 ? 10.459 10.272 -24.820 1.00 49.06 178 ARG A N 1
ATOM 1334 C CA . ARG A 1 178 ? 9.618 11.245 -25.532 1.00 49.06 178 ARG A CA 1
ATOM 1335 C C . ARG A 1 178 ? 9.735 11.069 -27.042 1.00 49.06 178 ARG A C 1
ATOM 1337 O O . ARG A 1 178 ? 8.711 10.998 -27.699 1.00 49.06 178 ARG A O 1
ATOM 1344 N N . GLY A 1 179 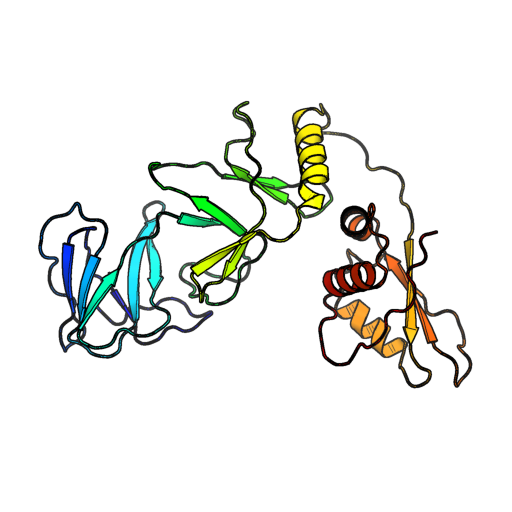? 10.941 10.848 -27.567 1.00 53.19 179 GLY A N 1
ATOM 1345 C CA . GLY A 1 179 ? 11.148 10.481 -28.970 1.00 53.19 179 GLY A CA 1
ATOM 1346 C C . GLY A 1 179 ? 10.454 9.175 -29.375 1.00 53.19 179 GLY A C 1
ATOM 1347 O O . GLY A 1 179 ? 9.920 9.094 -30.473 1.00 53.19 179 GLY A O 1
ATOM 1348 N N . LEU A 1 180 ? 10.398 8.172 -28.492 1.00 47.66 180 LEU A N 1
ATOM 1349 C CA . LEU A 1 180 ? 9.687 6.907 -28.720 1.00 47.66 180 LEU A CA 1
ATOM 1350 C C . LEU A 1 180 ? 8.160 7.054 -28.620 1.00 47.66 180 LEU A C 1
ATOM 1352 O O . LEU A 1 180 ? 7.452 6.420 -29.396 1.00 47.66 180 LEU A O 1
ATOM 1356 N N . ILE A 1 181 ? 7.647 7.885 -27.707 1.00 46.50 181 ILE A N 1
ATOM 1357 C CA . ILE A 1 181 ? 6.223 8.240 -27.609 1.00 46.50 181 ILE A CA 1
ATOM 1358 C C . ILE A 1 181 ? 5.817 9.043 -28.843 1.00 46.50 181 ILE A C 1
ATOM 1360 O O . ILE A 1 181 ? 4.824 8.708 -29.474 1.00 46.50 181 ILE A O 1
ATOM 1364 N N . ASP A 1 182 ? 6.605 10.039 -29.241 1.00 51.75 182 ASP A N 1
ATOM 1365 C CA . ASP A 1 182 ? 6.373 10.827 -30.449 1.00 51.75 182 ASP A CA 1
ATOM 1366 C C . ASP A 1 182 ? 6.465 9.940 -31.695 1.00 51.75 182 ASP A C 1
ATOM 1368 O O . ASP A 1 182 ? 5.666 10.085 -32.613 1.00 51.75 182 ASP A O 1
ATOM 1372 N N . GLN A 1 183 ? 7.377 8.967 -31.731 1.00 49.72 183 GLN A N 1
ATOM 1373 C CA . GLN A 1 183 ? 7.447 7.976 -32.802 1.00 49.72 183 GLN A CA 1
ATOM 1374 C C . GLN A 1 183 ? 6.243 7.023 -32.780 1.00 49.72 183 GLN A C 1
ATOM 1376 O O . GLN A 1 183 ? 5.720 6.695 -33.837 1.00 49.72 183 GLN A O 1
ATOM 1381 N N . TYR A 1 184 ? 5.759 6.591 -31.617 1.00 43.75 184 TYR A N 1
ATOM 1382 C CA . TYR A 1 184 ? 4.570 5.742 -31.497 1.00 43.75 184 TYR A CA 1
ATOM 1383 C C . TYR A 1 184 ? 3.284 6.490 -31.882 1.00 43.75 184 TYR A C 1
ATOM 1385 O O . TYR A 1 184 ? 2.474 5.963 -32.636 1.00 43.75 184 TYR A O 1
ATOM 1393 N N . LEU A 1 185 ? 3.127 7.735 -31.425 1.00 46.00 185 LEU A N 1
ATOM 1394 C CA . LEU A 1 185 ? 1.975 8.591 -31.710 1.00 46.00 185 LEU A CA 1
ATOM 1395 C C . LEU A 1 185 ? 1.958 9.091 -33.162 1.00 46.00 185 LEU A C 1
ATOM 1397 O O . LEU A 1 185 ? 0.881 9.261 -33.726 1.00 46.00 185 LEU A O 1
ATOM 1401 N N . ASN A 1 186 ? 3.129 9.308 -33.779 1.00 50.25 186 ASN A N 1
ATOM 1402 C CA . ASN A 1 186 ? 3.236 9.863 -35.136 1.00 50.25 186 ASN A CA 1
ATOM 1403 C C . ASN A 1 186 ? 3.603 8.839 -36.220 1.00 50.25 186 ASN A C 1
ATOM 1405 O O . ASN A 1 186 ? 3.626 9.191 -37.401 1.00 50.25 186 ASN A O 1
ATOM 1409 N N . SER A 1 187 ? 3.906 7.586 -35.875 1.00 43.72 187 SER A N 1
ATOM 1410 C CA . SER A 1 187 ? 4.143 6.558 -36.886 1.00 43.72 187 SER A CA 1
ATOM 1411 C C . SER A 1 187 ? 2.844 5.842 -37.240 1.00 43.72 187 SER A C 1
ATOM 1413 O O . SER A 1 187 ? 2.143 5.293 -36.398 1.00 43.72 187 SER A O 1
ATOM 1415 N N . SER A 1 188 ? 2.562 5.729 -38.534 1.00 44.19 188 SER A N 1
ATOM 1416 C CA . SER A 1 188 ? 1.595 4.771 -39.087 1.00 44.19 188 SER A CA 1
ATOM 1417 C C . SER A 1 188 ? 2.068 3.305 -38.951 1.00 44.19 188 SER A C 1
ATOM 1419 O O . SER A 1 188 ? 1.539 2.399 -39.597 1.00 44.19 188 SER A O 1
ATOM 1421 N N . ILE A 1 189 ? 3.074 3.051 -38.104 1.00 42.44 189 ILE A N 1
ATOM 1422 C CA . ILE A 1 189 ? 3.866 1.824 -38.006 1.00 42.44 189 ILE A CA 1
ATOM 1423 C C . ILE A 1 189 ? 3.378 1.012 -36.799 1.00 42.44 189 ILE A C 1
ATOM 1425 O O . ILE A 1 189 ? 4.113 0.676 -35.879 1.00 42.44 189 ILE A O 1
ATOM 1429 N N . GLY A 1 190 ? 2.111 0.602 -36.851 1.00 36.34 190 GLY A N 1
ATOM 1430 C CA . GLY A 1 190 ? 1.668 -0.604 -36.144 1.00 36.34 190 GLY A CA 1
ATOM 1431 C C . GLY A 1 190 ? 2.214 -1.896 -36.778 1.00 36.34 190 GLY A C 1
ATOM 1432 O O . GLY A 1 190 ? 1.977 -2.983 -36.258 1.00 36.34 190 GLY A O 1
ATOM 1433 N N . LYS A 1 191 ? 2.918 -1.818 -37.919 1.00 42.69 191 LYS A N 1
ATOM 1434 C CA . LYS A 1 191 ? 3.479 -2.958 -38.664 1.00 42.69 191 LYS A CA 1
ATOM 1435 C C . LYS A 1 191 ? 4.660 -2.507 -39.540 1.00 42.69 191 LYS A C 1
ATOM 1437 O O . LYS A 1 191 ? 4.398 -1.890 -40.563 1.00 42.69 191 LYS A O 1
ATOM 1442 N N . ALA A 1 192 ? 5.915 -2.826 -39.186 1.00 37.25 192 ALA A N 1
ATOM 1443 C CA . ALA A 1 192 ? 6.966 -3.321 -40.110 1.00 37.25 192 ALA A CA 1
ATOM 1444 C C . ALA A 1 192 ? 8.413 -3.204 -39.564 1.00 37.25 192 ALA A C 1
ATOM 1446 O O . ALA A 1 192 ? 8.866 -2.124 -39.211 1.00 37.25 192 ALA A O 1
ATOM 1447 N N . ALA A 1 193 ? 9.117 -4.346 -39.641 1.00 35.44 193 ALA A N 1
ATOM 1448 C CA . ALA A 1 193 ? 10.566 -4.592 -39.784 1.00 35.44 193 ALA A CA 1
ATOM 1449 C C . ALA A 1 193 ? 11.572 -4.059 -38.730 1.00 35.44 193 ALA A C 1
ATOM 1451 O O . ALA A 1 193 ? 11.833 -2.866 -38.620 1.00 35.44 193 ALA A O 1
ATOM 1452 N N . MET A 1 194 ? 12.247 -4.994 -38.038 1.00 32.12 194 MET A N 1
ATOM 1453 C CA . MET A 1 194 ? 13.435 -4.721 -37.209 1.00 32.12 194 MET A CA 1
ATOM 1454 C C . MET A 1 194 ? 14.684 -4.412 -38.073 1.00 32.12 194 MET A C 1
ATOM 1456 O O . MET A 1 194 ? 14.862 -5.056 -39.110 1.00 32.12 194 MET A O 1
ATOM 1460 N N . PRO A 1 195 ? 15.578 -3.491 -37.647 1.00 33.41 195 PRO A N 1
ATOM 1461 C CA . PRO A 1 195 ? 16.827 -3.175 -38.350 1.00 33.41 195 PRO A CA 1
ATOM 1462 C C . PRO A 1 195 ? 17.935 -4.239 -38.140 1.00 33.41 195 PRO A C 1
ATOM 1464 O O . PRO A 1 195 ? 17.807 -5.086 -37.251 1.00 33.41 195 PRO A O 1
ATOM 1467 N N . PRO A 1 196 ? 19.020 -4.225 -38.952 1.00 34.94 196 PRO A N 1
ATOM 1468 C CA . PRO A 1 196 ? 20.043 -5.276 -38.964 1.00 34.94 196 PRO A CA 1
ATOM 1469 C C . PRO A 1 196 ? 20.870 -5.331 -37.668 1.00 34.94 196 PRO A C 1
ATOM 1471 O O . PRO A 1 196 ? 21.130 -4.315 -37.028 1.00 34.94 196 PRO A O 1
ATOM 1474 N N . GLN A 1 197 ? 21.271 -6.549 -37.286 1.00 39.78 197 GLN A N 1
ATOM 1475 C CA . GLN A 1 197 ? 21.927 -6.864 -36.013 1.00 39.78 197 GLN A CA 1
ATOM 1476 C C . GLN A 1 197 ? 23.382 -6.367 -35.980 1.00 39.78 197 GLN A C 1
ATOM 1478 O O . GLN A 1 197 ? 24.217 -6.837 -36.748 1.00 39.78 197 GLN A O 1
ATOM 1483 N N . PHE A 1 198 ? 23.696 -5.457 -35.057 1.00 38.16 198 PHE A N 1
ATOM 1484 C CA . PHE A 1 198 ? 25.073 -5.106 -34.691 1.00 38.16 198 PHE A CA 1
ATOM 1485 C C . PHE A 1 198 ? 25.535 -5.982 -33.519 1.00 38.16 198 PHE A C 1
ATOM 1487 O O . PHE A 1 198 ? 24.751 -6.256 -32.608 1.00 38.16 198 PHE A O 1
ATOM 1494 N N . LEU A 1 199 ? 26.798 -6.415 -33.535 1.00 42.62 199 LEU A N 1
ATOM 1495 C CA . LEU A 1 199 ? 27.396 -7.263 -32.501 1.00 42.62 199 LEU A CA 1
ATOM 1496 C C . LEU A 1 199 ? 28.350 -6.421 -31.651 1.00 42.62 199 LEU A C 1
ATOM 1498 O O . LEU A 1 199 ? 29.248 -5.794 -32.203 1.00 42.62 199 LEU A O 1
ATOM 1502 N N . VAL A 1 200 ? 28.186 -6.418 -30.328 1.00 44.78 200 VAL A N 1
ATOM 1503 C CA . VAL A 1 200 ? 29.084 -5.685 -29.420 1.00 44.78 200 VAL A CA 1
ATOM 1504 C C . VAL A 1 200 ? 29.737 -6.631 -28.435 1.00 44.78 200 VAL A C 1
ATOM 1506 O O . VAL A 1 200 ? 29.103 -7.547 -27.903 1.00 44.78 200 VAL A O 1
ATOM 1509 N N . GLN A 1 201 ? 31.022 -6.377 -28.206 1.00 49.91 201 GLN A N 1
ATOM 1510 C CA . GLN A 1 201 ? 31.906 -7.192 -27.394 1.00 49.91 201 GLN A CA 1
ATOM 1511 C C . GLN A 1 201 ? 32.293 -6.429 -26.127 1.00 49.91 201 GLN A C 1
ATOM 1513 O O . GLN A 1 201 ? 32.824 -5.326 -26.197 1.00 49.91 201 GLN A O 1
ATOM 1518 N N . ALA A 1 202 ? 32.034 -7.018 -24.963 1.00 51.66 202 ALA A N 1
ATOM 1519 C CA . ALA A 1 202 ? 32.534 -6.521 -23.685 1.00 51.66 202 ALA A CA 1
ATOM 1520 C C . ALA A 1 202 ? 33.668 -7.419 -23.192 1.00 51.66 202 ALA A C 1
ATOM 1522 O O . ALA A 1 202 ? 33.549 -8.643 -23.236 1.00 51.66 202 ALA A O 1
ATOM 1523 N N . THR A 1 203 ? 34.746 -6.820 -22.691 1.00 53.56 203 THR A N 1
ATOM 1524 C CA . THR A 1 203 ? 35.955 -7.544 -22.293 1.00 53.56 203 THR A CA 1
ATOM 1525 C C . THR A 1 203 ? 36.167 -7.436 -20.785 1.00 53.56 203 THR A C 1
ATOM 1527 O O . THR A 1 203 ? 36.340 -6.346 -20.252 1.00 53.56 203 THR A O 1
ATOM 1530 N N . VAL A 1 204 ? 36.167 -8.561 -20.069 1.00 53.84 204 VAL A N 1
ATOM 1531 C CA . VAL A 1 204 ? 36.441 -8.614 -18.625 1.00 53.84 204 VAL A CA 1
ATOM 1532 C C . VAL A 1 204 ? 37.838 -9.172 -18.399 1.00 53.84 204 VAL A C 1
ATOM 1534 O O . VAL A 1 204 ? 38.140 -10.283 -18.828 1.00 53.84 204 VAL A O 1
ATOM 1537 N N . THR A 1 205 ? 38.677 -8.410 -17.700 1.00 56.34 205 THR A N 1
ATOM 1538 C CA . THR A 1 205 ? 40.051 -8.799 -17.367 1.00 56.34 205 THR A CA 1
ATOM 1539 C C . THR A 1 205 ? 40.132 -9.228 -15.903 1.00 56.34 205 THR A C 1
ATOM 1541 O O . THR A 1 205 ? 39.893 -8.424 -15.004 1.00 56.34 205 THR A O 1
ATOM 1544 N N . LEU A 1 206 ? 40.468 -10.491 -15.658 1.00 52.44 206 LEU A N 1
ATOM 1545 C CA . LEU A 1 206 ? 40.640 -11.072 -14.327 1.00 52.44 206 LEU A CA 1
ATOM 1546 C C . LEU A 1 206 ? 42.115 -11.099 -13.915 1.00 52.44 206 LEU A C 1
ATOM 1548 O O . LEU A 1 206 ? 42.969 -11.295 -14.780 1.00 52.44 206 LEU A O 1
ATOM 1552 N N . PRO A 1 207 ? 42.428 -10.994 -12.610 1.00 57.88 207 PRO A N 1
ATOM 1553 C CA . PRO A 1 207 ? 43.780 -11.233 -12.118 1.00 57.88 207 PRO A CA 1
ATOM 1554 C C . PRO A 1 207 ? 44.226 -12.683 -12.399 1.00 57.88 207 PRO A C 1
ATOM 1556 O O . PRO A 1 207 ? 43.374 -13.560 -12.583 1.00 57.88 207 PRO A O 1
ATOM 1559 N N . PRO A 1 208 ? 45.538 -12.984 -12.376 1.00 62.09 208 PRO A N 1
ATOM 1560 C CA . PRO A 1 208 ? 46.060 -14.304 -12.749 1.00 62.09 208 PRO A CA 1
ATOM 1561 C C . PRO A 1 208 ? 45.514 -15.468 -11.911 1.00 62.09 208 PRO A C 1
ATOM 1563 O O . PRO A 1 208 ? 45.376 -16.590 -12.400 1.00 62.09 208 PRO A O 1
ATOM 1566 N N . THR A 1 209 ? 45.168 -15.189 -10.653 1.00 62.59 209 THR A N 1
ATOM 1567 C CA . THR A 1 209 ? 44.566 -16.135 -9.703 1.00 62.59 209 THR A CA 1
ATOM 1568 C C . THR A 1 209 ? 43.058 -16.322 -9.897 1.00 62.59 209 THR A C 1
ATOM 1570 O O . THR A 1 209 ? 42.479 -17.221 -9.294 1.00 62.59 209 THR A O 1
ATOM 1573 N N . GLY A 1 210 ? 42.407 -15.505 -10.730 1.00 61.94 210 GLY A N 1
ATOM 1574 C CA . GLY A 1 210 ? 40.969 -15.569 -10.976 1.00 61.94 210 GLY A CA 1
ATOM 1575 C C . GLY A 1 210 ? 40.569 -16.772 -11.833 1.00 61.94 210 GLY A C 1
ATOM 1576 O O . GLY A 1 210 ? 41.241 -17.115 -12.813 1.00 61.94 210 GLY A O 1
ATOM 1577 N N . ASP A 1 211 ? 39.448 -17.410 -11.499 1.00 72.31 211 ASP A N 1
ATOM 1578 C CA . ASP A 1 211 ? 38.882 -18.499 -12.296 1.00 72.31 211 ASP A CA 1
ATOM 1579 C C . ASP A 1 211 ? 37.879 -17.958 -13.329 1.00 72.31 211 ASP A C 1
ATOM 1581 O O . ASP A 1 211 ? 36.706 -17.703 -13.047 1.00 72.31 211 ASP A O 1
ATOM 1585 N N . ALA A 1 212 ? 38.356 -17.798 -14.565 1.00 64.88 212 ALA A N 1
ATOM 1586 C CA . ALA A 1 212 ? 37.538 -17.343 -15.684 1.00 64.88 212 ALA A CA 1
ATOM 1587 C C . ALA A 1 212 ? 36.352 -18.274 -15.982 1.00 64.88 212 ALA A C 1
ATOM 1589 O O . ALA A 1 212 ? 35.300 -17.795 -16.405 1.00 64.88 212 ALA A O 1
ATOM 1590 N N . LYS A 1 213 ? 36.479 -19.587 -15.738 1.00 68.31 213 LYS A N 1
ATOM 1591 C CA . LYS A 1 213 ? 35.379 -20.538 -15.957 1.00 68.31 213 LYS A CA 1
ATOM 1592 C C . LYS A 1 213 ? 34.298 -20.357 -14.900 1.00 68.31 213 LYS A C 1
ATOM 1594 O O . LYS A 1 213 ? 33.120 -20.348 -15.245 1.00 68.31 213 LYS A O 1
ATOM 1599 N N . GLN A 1 214 ? 34.689 -20.159 -13.641 1.00 68.19 214 GLN A N 1
ATOM 1600 C CA . GLN A 1 214 ? 33.748 -19.882 -12.557 1.00 68.19 214 GLN A CA 1
ATOM 1601 C C . GLN A 1 214 ? 32.995 -18.567 -12.789 1.00 68.19 214 GLN A C 1
ATOM 1603 O O . GLN A 1 214 ? 31.774 -18.540 -12.638 1.00 68.19 214 GLN A O 1
ATOM 1608 N N . LEU A 1 215 ? 33.683 -17.506 -13.234 1.00 59.03 215 LEU A N 1
ATOM 1609 C CA . LEU A 1 215 ? 33.019 -16.245 -13.570 1.00 59.03 215 LEU A CA 1
ATOM 1610 C C . LEU A 1 215 ? 32.062 -16.402 -14.758 1.00 59.03 215 LEU A C 1
ATOM 1612 O O . LEU A 1 215 ? 30.941 -15.916 -14.688 1.00 59.03 215 LEU A O 1
ATOM 1616 N N . VAL A 1 216 ? 32.448 -17.101 -15.831 1.00 62.50 216 VAL A N 1
ATOM 1617 C CA . VAL A 1 216 ? 31.535 -17.350 -16.963 1.00 62.50 216 VAL A CA 1
ATOM 1618 C C . VAL A 1 216 ? 30.307 -18.148 -16.523 1.00 62.50 216 VAL A C 1
ATOM 1620 O O . VAL A 1 216 ? 29.197 -17.821 -16.935 1.00 62.50 216 VAL A O 1
ATOM 1623 N N . SER A 1 217 ? 30.472 -19.165 -15.674 1.00 66.31 217 SER A N 1
ATOM 1624 C CA . SER A 1 217 ? 29.348 -19.925 -15.115 1.00 66.31 217 SER A CA 1
ATOM 1625 C C . SER A 1 217 ? 28.435 -19.049 -14.257 1.00 66.31 217 SER A C 1
ATOM 1627 O O . SER A 1 217 ? 27.219 -19.110 -14.414 1.00 66.31 217 SER A O 1
ATOM 1629 N N . PHE A 1 218 ? 29.009 -18.189 -13.412 1.00 61.91 218 PHE A N 1
ATOM 1630 C CA . PHE A 1 218 ? 28.254 -17.211 -12.633 1.00 61.91 218 PHE A CA 1
ATOM 1631 C C . PHE A 1 218 ? 27.499 -16.233 -13.539 1.00 61.91 218 PHE A C 1
ATOM 1633 O O . PHE A 1 218 ? 26.300 -16.061 -13.379 1.00 61.91 218 PHE A O 1
ATOM 1640 N N . LEU A 1 219 ? 28.154 -15.644 -14.541 1.00 57.75 219 LEU A N 1
ATOM 1641 C CA . LEU A 1 219 ? 27.517 -14.706 -15.467 1.00 57.75 219 LEU A CA 1
ATOM 1642 C C . LEU A 1 219 ? 26.405 -15.372 -16.284 1.00 57.75 219 LEU A C 1
ATOM 1644 O O . LEU A 1 219 ? 25.367 -14.760 -16.496 1.00 57.75 219 LEU A O 1
ATOM 1648 N N . LYS A 1 220 ? 26.573 -16.632 -16.700 1.00 62.75 220 LYS A N 1
ATOM 1649 C CA . LYS A 1 220 ? 25.507 -17.407 -17.359 1.00 62.75 220 LYS A CA 1
ATOM 1650 C C . LYS A 1 220 ? 24.317 -17.688 -16.441 1.00 62.75 220 LYS A C 1
ATOM 1652 O O . LYS A 1 220 ? 23.200 -17.761 -16.934 1.00 62.75 220 LYS A O 1
ATOM 1657 N N . ALA A 1 221 ? 24.555 -17.881 -15.145 1.00 55.66 221 ALA A N 1
ATOM 1658 C CA . ALA A 1 221 ? 23.498 -18.118 -14.164 1.00 55.66 221 ALA A CA 1
ATOM 1659 C C . ALA A 1 221 ? 22.784 -16.820 -13.747 1.00 55.66 221 ALA A C 1
ATOM 1661 O O . ALA A 1 221 ? 21.585 -16.834 -13.486 1.00 55.66 221 ALA A O 1
ATOM 1662 N N . SER A 1 222 ? 23.520 -15.709 -13.698 1.00 49.03 222 SER A N 1
ATOM 1663 C CA . SER A 1 222 ? 23.038 -14.414 -13.210 1.00 49.03 222 SER A CA 1
ATOM 1664 C C . SER A 1 222 ? 22.428 -13.537 -14.304 1.00 49.03 222 SER A C 1
ATOM 1666 O O . SER A 1 222 ? 21.639 -12.647 -13.997 1.00 49.03 222 SER A O 1
ATOM 1668 N N . LEU A 1 223 ? 22.780 -13.758 -15.576 1.00 54.78 223 LEU A N 1
ATOM 1669 C CA . LEU A 1 223 ? 22.262 -12.969 -16.692 1.00 54.78 223 LEU A CA 1
ATOM 1670 C C . LEU A 1 223 ? 21.138 -13.716 -17.417 1.00 54.78 223 LEU A C 1
ATOM 1672 O O . LEU A 1 223 ? 21.330 -14.863 -17.827 1.00 54.78 223 LEU A O 1
ATOM 1676 N N . PRO A 1 224 ? 19.983 -13.068 -17.651 1.00 53.34 224 PRO A N 1
ATOM 1677 C CA . PRO A 1 224 ? 18.945 -13.611 -18.512 1.00 53.34 224 PRO A CA 1
ATOM 1678 C C . PRO A 1 224 ? 19.520 -13.976 -19.885 1.00 53.34 224 PRO A C 1
ATOM 1680 O O . PRO A 1 224 ? 20.230 -13.182 -20.504 1.00 53.34 224 PRO A O 1
ATOM 1683 N N . THR A 1 225 ? 19.155 -15.144 -20.412 1.00 53.16 225 THR A N 1
ATOM 1684 C CA . THR A 1 225 ? 19.559 -15.622 -21.750 1.00 53.16 225 THR A CA 1
ATOM 1685 C C . THR A 1 225 ? 19.218 -14.645 -22.880 1.00 53.16 225 THR A C 1
ATOM 1687 O O . THR A 1 225 ? 19.846 -14.682 -23.930 1.00 53.16 225 THR A O 1
ATOM 1690 N N . ALA A 1 226 ? 18.274 -13.726 -22.658 1.00 46.41 226 ALA A N 1
ATOM 1691 C CA . ALA A 1 226 ? 17.920 -12.654 -23.588 1.00 46.41 226 ALA A CA 1
ATOM 1692 C C . ALA A 1 226 ? 18.967 -11.522 -23.700 1.00 46.41 226 ALA A C 1
ATOM 1694 O O . ALA A 1 226 ? 18.850 -10.685 -24.594 1.00 46.41 226 ALA A O 1
ATOM 1695 N N . ILE A 1 227 ? 19.953 -11.462 -22.796 1.00 50.31 227 ILE A N 1
ATOM 1696 C CA . ILE A 1 227 ? 20.945 -10.375 -22.700 1.00 50.31 227 ILE A CA 1
ATOM 1697 C C . ILE A 1 227 ? 22.291 -10.779 -23.318 1.00 50.31 227 ILE A C 1
ATOM 1699 O O . ILE A 1 227 ? 22.978 -9.942 -23.907 1.00 50.31 227 ILE A O 1
ATOM 1703 N N . VAL A 1 228 ? 22.664 -12.059 -23.236 1.00 55.62 228 VAL A N 1
ATOM 1704 C CA . VAL A 1 228 ? 23.981 -12.542 -23.671 1.00 55.62 228 VAL A CA 1
ATOM 1705 C C . VAL A 1 228 ? 23.855 -13.489 -24.860 1.00 55.62 228 VAL A C 1
ATOM 1707 O O . VAL A 1 228 ? 23.321 -14.586 -24.738 1.00 55.62 228 VAL A O 1
ATOM 1710 N N . ALA A 1 229 ? 24.416 -13.082 -25.999 1.00 53.62 229 ALA A N 1
ATOM 1711 C CA . ALA A 1 229 ? 24.504 -13.897 -27.209 1.00 53.62 229 ALA A CA 1
ATOM 1712 C C . ALA A 1 229 ? 25.594 -14.983 -27.108 1.00 53.62 229 ALA A C 1
ATOM 1714 O O . ALA A 1 229 ? 25.523 -16.007 -27.782 1.00 53.62 229 ALA A O 1
ATOM 1715 N N . GLY A 1 230 ? 26.602 -14.787 -26.251 1.00 65.56 230 GLY A N 1
ATOM 1716 C CA . GLY A 1 230 ? 27.592 -15.813 -25.929 1.00 65.56 230 GLY A CA 1
ATOM 1717 C C . GLY A 1 230 ? 28.770 -15.284 -25.116 1.00 65.56 230 GLY A C 1
ATOM 1718 O O . GLY A 1 230 ? 28.974 -14.080 -25.005 1.00 65.56 230 GLY A O 1
ATOM 1719 N N . PHE A 1 231 ? 29.575 -16.197 -24.577 1.00 65.88 231 PHE A N 1
ATOM 1720 C CA . PHE A 1 231 ? 30.854 -15.878 -23.942 1.00 65.88 231 PHE A CA 1
ATOM 1721 C C . PHE A 1 231 ? 31.966 -16.627 -24.657 1.00 65.88 231 PHE A C 1
ATOM 1723 O O . PHE A 1 231 ? 31.842 -17.827 -24.898 1.00 65.88 231 PHE A O 1
ATOM 1730 N N . THR A 1 232 ? 33.062 -15.935 -24.940 1.00 70.50 232 THR A N 1
ATOM 1731 C CA . THR A 1 232 ? 34.279 -16.533 -25.481 1.00 70.50 232 THR A CA 1
ATOM 1732 C C . THR A 1 232 ? 35.419 -16.261 -24.515 1.00 70.50 232 THR A C 1
ATOM 1734 O O . THR A 1 232 ? 35.658 -15.119 -24.130 1.00 70.50 232 THR A O 1
ATOM 1737 N N . ILE A 1 233 ? 36.127 -17.315 -24.120 1.00 66.25 233 ILE A N 1
ATOM 1738 C CA . ILE A 1 233 ? 37.426 -17.193 -23.460 1.00 66.25 233 ILE A CA 1
ATOM 1739 C C . ILE A 1 233 ? 38.454 -17.417 -24.572 1.00 66.25 233 ILE A C 1
ATOM 1741 O O . ILE A 1 233 ? 38.511 -18.533 -25.094 1.00 66.25 233 ILE A O 1
ATOM 1745 N N . PRO A 1 234 ? 39.211 -16.395 -25.004 1.00 59.84 234 PRO A N 1
ATOM 1746 C CA . PRO A 1 234 ? 40.271 -16.588 -25.987 1.00 59.84 234 PRO A CA 1
ATOM 1747 C C . PRO A 1 234 ? 41.274 -17.621 -25.446 1.00 59.84 234 PRO A C 1
ATOM 1749 O O . PRO A 1 234 ? 41.629 -17.548 -24.267 1.00 59.84 234 PRO A O 1
ATOM 1752 N N . GLY A 1 235 ? 41.669 -18.595 -26.276 1.00 55.81 235 GLY A N 1
ATOM 1753 C CA . GLY A 1 235 ? 42.414 -19.804 -25.877 1.00 55.81 235 GLY A CA 1
ATOM 1754 C C . GLY A 1 235 ? 43.699 -19.576 -25.062 1.00 55.81 235 GLY A C 1
ATOM 1755 O O . GLY A 1 235 ? 44.210 -18.461 -25.014 1.00 55.81 235 GLY A O 1
ATOM 1756 N N . ASP A 1 236 ? 44.164 -20.655 -24.407 1.00 50.19 236 ASP A N 1
ATOM 1757 C CA . ASP A 1 236 ? 45.282 -20.773 -23.446 1.00 50.19 236 ASP A CA 1
ATOM 1758 C C . ASP A 1 236 ? 45.945 -19.455 -23.015 1.00 50.19 236 ASP A C 1
ATOM 1760 O O . ASP A 1 236 ? 47.001 -19.040 -23.491 1.00 50.19 236 ASP A O 1
ATOM 1764 N N . GLN A 1 237 ? 45.304 -18.810 -22.038 1.00 57.06 237 GLN A N 1
ATOM 1765 C CA . GLN A 1 237 ? 45.860 -17.669 -21.319 1.00 57.06 237 GLN A CA 1
ATOM 1766 C C . GLN A 1 237 ? 47.054 -18.164 -20.486 1.00 57.06 237 GLN A C 1
ATOM 1768 O O . GLN A 1 237 ? 46.874 -18.985 -19.582 1.00 57.06 237 GLN A O 1
ATOM 1773 N N . ALA A 1 238 ? 48.266 -17.692 -20.793 1.00 53.66 238 ALA A N 1
ATOM 1774 C CA . ALA A 1 238 ? 49.482 -18.124 -20.103 1.00 53.66 238 ALA A CA 1
ATOM 1775 C C . ALA A 1 238 ? 49.371 -17.937 -18.577 1.00 53.66 238 ALA A C 1
ATOM 1777 O O . ALA A 1 238 ? 48.858 -16.925 -18.088 1.00 53.66 238 ALA A O 1
ATOM 1778 N N . ALA A 1 239 ? 49.858 -18.923 -17.817 1.00 53.16 239 ALA A N 1
ATOM 1779 C CA . ALA A 1 239 ? 49.845 -18.879 -16.359 1.00 53.16 239 ALA A CA 1
ATOM 1780 C C . ALA A 1 239 ? 50.578 -17.624 -15.853 1.00 53.16 239 ALA A C 1
ATOM 1782 O O . ALA A 1 239 ? 51.698 -17.342 -16.271 1.00 53.16 239 ALA A O 1
ATOM 1783 N N . GLY A 1 240 ? 49.939 -16.867 -14.958 1.00 51.69 240 GLY A N 1
ATOM 1784 C CA . GLY A 1 240 ? 50.499 -15.623 -14.419 1.00 51.69 240 GLY A CA 1
ATOM 1785 C C . GLY A 1 240 ? 50.076 -14.342 -15.150 1.00 51.69 240 GLY A C 1
ATOM 1786 O O . GLY A 1 240 ? 50.378 -13.261 -14.652 1.00 51.69 240 GLY A O 1
ATOM 1787 N N . LEU A 1 241 ? 49.341 -14.429 -16.266 1.00 54.16 241 LEU A N 1
ATOM 1788 C CA . LEU A 1 241 ? 48.764 -13.264 -16.945 1.00 54.16 241 LEU A CA 1
ATOM 1789 C C . LEU A 1 241 ? 47.295 -13.045 -16.576 1.00 54.16 241 LEU A C 1
ATOM 1791 O O . LEU A 1 241 ? 46.591 -13.954 -16.129 1.00 54.16 241 LEU A O 1
ATOM 1795 N N . ASN A 1 242 ? 46.836 -11.810 -16.775 1.00 51.84 242 ASN A N 1
ATOM 1796 C CA . ASN A 1 242 ? 45.431 -11.480 -16.610 1.00 51.84 242 ASN A CA 1
ATOM 1797 C C . ASN A 1 242 ? 44.586 -12.236 -17.643 1.00 51.84 242 ASN A C 1
ATOM 1799 O O . ASN A 1 242 ? 44.906 -12.221 -18.829 1.00 51.84 242 ASN A O 1
ATOM 1803 N N . LYS A 1 243 ? 43.497 -12.870 -17.201 1.00 58.53 243 LYS A N 1
ATOM 1804 C CA . LYS A 1 243 ? 42.621 -13.654 -18.082 1.00 58.53 243 LYS A CA 1
ATOM 1805 C C . LYS A 1 243 ? 41.550 -12.763 -18.682 1.00 58.53 243 LYS A C 1
ATOM 1807 O O . LYS A 1 243 ? 40.885 -12.032 -17.953 1.00 58.53 243 LYS A O 1
ATOM 1812 N N . VAL A 1 244 ? 41.350 -12.868 -19.988 1.00 58.16 244 VAL A N 1
ATOM 1813 C CA . VAL A 1 244 ? 40.377 -12.058 -20.724 1.00 58.16 244 VAL A CA 1
ATOM 1814 C C . VAL A 1 244 ? 39.120 -12.875 -21.037 1.00 58.16 244 VAL A C 1
ATOM 1816 O O . VAL A 1 244 ? 39.211 -13.988 -21.546 1.00 58.16 244 VAL A O 1
ATOM 1819 N N . ILE A 1 245 ? 37.938 -12.333 -20.748 1.00 58.56 245 ILE A N 1
ATOM 1820 C CA . ILE A 1 245 ? 36.638 -12.915 -21.115 1.00 58.56 245 ILE A CA 1
ATOM 1821 C C . ILE A 1 245 ? 35.934 -11.944 -22.051 1.00 58.56 245 ILE A C 1
ATOM 1823 O O . ILE A 1 245 ? 35.741 -10.790 -21.687 1.00 58.56 245 ILE A O 1
ATOM 1827 N N . VAL A 1 246 ? 35.505 -12.416 -23.219 1.00 63.25 246 VAL A N 1
ATOM 1828 C CA . VAL A 1 246 ? 34.711 -11.627 -24.166 1.00 63.25 246 VAL A CA 1
ATOM 1829 C C . VAL A 1 246 ? 33.248 -12.050 -24.063 1.00 63.25 246 VAL A C 1
ATOM 1831 O O . VAL A 1 246 ? 32.913 -13.206 -24.322 1.00 63.25 246 VAL A O 1
ATOM 1834 N N . ALA A 1 247 ? 32.368 -11.129 -23.686 1.00 60.44 247 ALA A N 1
ATOM 1835 C CA . ALA A 1 247 ? 30.923 -11.313 -23.701 1.00 60.44 247 ALA A CA 1
ATOM 1836 C C . ALA A 1 247 ? 30.337 -10.668 -24.963 1.00 60.44 247 ALA A C 1
ATOM 1838 O O . ALA A 1 247 ? 30.508 -9.471 -25.186 1.00 60.44 247 ALA A O 1
ATOM 1839 N N . ASN A 1 248 ? 29.639 -11.458 -25.777 1.00 59.97 248 ASN A N 1
ATOM 1840 C CA . ASN A 1 248 ? 28.852 -10.966 -26.901 1.00 59.97 248 ASN A CA 1
ATOM 1841 C C . ASN A 1 248 ? 27.451 -10.639 -26.382 1.00 59.97 248 ASN A C 1
ATOM 1843 O O . ASN A 1 248 ? 26.744 -11.529 -25.901 1.00 59.97 248 ASN A O 1
ATOM 1847 N N . LEU A 1 249 ? 27.052 -9.375 -26.463 1.00 55.41 249 LEU A N 1
ATOM 1848 C CA . LEU A 1 249 ? 25.755 -8.919 -25.965 1.00 55.41 249 LEU A CA 1
ATOM 1849 C C . LEU A 1 249 ? 24.714 -8.912 -27.089 1.00 55.41 249 LEU A C 1
ATOM 1851 O O . LEU A 1 249 ? 25.027 -8.594 -28.237 1.00 55.41 249 LEU A O 1
ATOM 1855 N N . ALA A 1 250 ? 23.472 -9.272 -26.760 1.00 54.38 250 ALA A N 1
ATOM 1856 C CA . ALA A 1 250 ? 22.354 -9.167 -27.694 1.00 54.38 250 ALA A CA 1
ATOM 1857 C C . ALA A 1 250 ? 21.990 -7.689 -27.940 1.00 54.38 250 ALA A C 1
ATOM 1859 O O . ALA A 1 250 ? 22.120 -6.854 -27.045 1.00 54.38 250 ALA A O 1
ATOM 1860 N N . TRP A 1 251 ? 21.481 -7.355 -29.132 1.00 45.69 251 TRP A N 1
ATOM 1861 C CA . TRP A 1 251 ? 21.083 -5.980 -29.481 1.00 45.69 251 TRP A CA 1
ATOM 1862 C C . TRP A 1 251 ? 20.091 -5.369 -28.481 1.00 45.69 251 TRP A C 1
ATOM 1864 O O . TRP A 1 251 ? 20.192 -4.191 -28.161 1.00 45.69 251 TRP A O 1
ATOM 1874 N N . SER A 1 252 ? 19.177 -6.170 -27.928 1.00 45.91 252 SER A N 1
ATOM 1875 C CA . SER A 1 252 ? 18.241 -5.757 -26.872 1.00 45.91 252 SER A CA 1
ATOM 1876 C C . SER A 1 252 ? 18.954 -5.216 -25.627 1.00 45.91 252 SER A C 1
ATOM 1878 O O . SER A 1 252 ? 18.548 -4.188 -25.093 1.00 45.91 252 SER A O 1
ATOM 1880 N N . ALA A 1 253 ? 20.050 -5.855 -25.207 1.00 48.09 253 ALA A N 1
ATOM 1881 C CA . ALA A 1 253 ? 20.899 -5.373 -24.120 1.00 48.09 253 ALA A CA 1
ATOM 1882 C C . ALA A 1 253 ? 21.611 -4.071 -24.504 1.00 48.09 253 ALA A C 1
ATOM 1884 O O . ALA A 1 253 ? 21.780 -3.178 -23.674 1.00 48.09 253 ALA A O 1
ATOM 1885 N N . LEU A 1 254 ? 21.978 -3.936 -25.782 1.00 47.00 254 LEU A N 1
ATOM 1886 C CA . LEU A 1 254 ? 22.612 -2.731 -26.291 1.00 47.00 254 LEU A CA 1
ATOM 1887 C C . LEU A 1 254 ? 21.676 -1.546 -26.399 1.00 47.00 254 LEU A C 1
ATOM 1889 O O . LEU A 1 254 ? 22.115 -0.435 -26.165 1.00 47.00 254 LEU A O 1
ATOM 1893 N N . VAL A 1 255 ? 20.413 -1.752 -26.759 1.00 42.72 255 VAL A N 1
ATOM 1894 C CA . VAL A 1 255 ? 19.428 -0.669 -26.804 1.00 42.72 255 VAL A CA 1
ATOM 1895 C C . VAL A 1 255 ? 19.261 -0.077 -25.412 1.00 42.72 255 VAL A C 1
ATOM 1897 O O . VAL A 1 255 ? 19.220 1.136 -25.309 1.00 42.72 255 VAL A O 1
ATOM 1900 N N . SER A 1 256 ? 19.284 -0.897 -24.355 1.00 44.62 256 SER A N 1
ATOM 1901 C CA . SER A 1 256 ? 19.292 -0.410 -22.972 1.00 44.62 256 SER A CA 1
ATOM 1902 C C . SER A 1 256 ? 20.601 0.289 -22.584 1.00 44.62 256 SER A C 1
ATOM 1904 O O . SER A 1 256 ? 20.568 1.279 -21.866 1.00 44.62 256 SER A O 1
ATOM 1906 N N . MET A 1 257 ? 21.759 -0.189 -23.054 1.00 42.78 257 MET A N 1
ATOM 1907 C CA . MET A 1 257 ? 23.055 0.438 -22.746 1.00 42.78 257 MET A CA 1
ATOM 1908 C C . MET A 1 257 ? 23.326 1.701 -23.577 1.00 42.78 257 MET A C 1
ATOM 1910 O O . MET A 1 257 ? 23.924 2.642 -23.080 1.00 42.78 257 MET A O 1
ATOM 1914 N N . LYS A 1 258 ? 22.879 1.768 -24.830 1.00 38.94 258 LYS A N 1
ATOM 1915 C CA . LYS A 1 258 ? 23.126 2.883 -25.753 1.00 38.94 258 LYS A CA 1
ATOM 1916 C C . LYS A 1 258 ? 22.367 4.140 -25.330 1.00 38.94 258 LYS A C 1
ATOM 1918 O O . LYS A 1 258 ? 22.913 5.225 -25.480 1.00 38.94 258 LYS A O 1
ATOM 1923 N N . THR A 1 259 ? 21.172 4.007 -24.754 1.00 41.88 259 THR A N 1
ATOM 1924 C CA . THR A 1 259 ? 20.466 5.115 -24.081 1.00 41.88 259 THR A CA 1
ATOM 1925 C C . THR A 1 259 ? 21.211 5.612 -22.850 1.00 41.88 259 THR A C 1
ATOM 1927 O O . THR A 1 259 ? 21.312 6.813 -22.646 1.00 41.88 259 THR A O 1
ATOM 1930 N N . LEU A 1 260 ? 21.788 4.697 -22.070 1.00 39.44 260 LEU A N 1
ATOM 1931 C CA . LEU A 1 260 ? 22.517 5.002 -20.834 1.00 39.44 260 LEU A CA 1
ATOM 1932 C C . LEU A 1 260 ? 23.918 5.607 -21.056 1.00 39.44 260 LEU A C 1
ATOM 1934 O O . LEU A 1 260 ? 24.483 6.184 -20.131 1.00 39.44 260 LEU A O 1
ATOM 1938 N N . VAL A 1 261 ? 24.495 5.441 -22.250 1.00 37.72 261 VAL A N 1
ATOM 1939 C CA . VAL A 1 261 ? 25.901 5.766 -22.562 1.00 37.72 261 VAL A CA 1
ATOM 1940 C C . VAL A 1 261 ? 26.034 6.873 -23.621 1.00 37.72 261 VAL A C 1
ATOM 1942 O O . VAL A 1 261 ? 27.119 7.420 -23.816 1.00 37.72 261 VAL A O 1
ATOM 1945 N N . ALA A 1 262 ? 24.954 7.246 -24.314 1.00 38.16 262 ALA A N 1
ATOM 1946 C CA . ALA A 1 262 ? 25.003 8.294 -25.331 1.00 38.16 262 ALA A CA 1
ATOM 1947 C C . ALA A 1 262 ? 25.373 9.658 -24.716 1.00 38.16 262 ALA A C 1
ATOM 1949 O O . ALA A 1 262 ? 24.574 10.274 -24.021 1.00 38.16 262 ALA A O 1
ATOM 1950 N N . GLY A 1 263 ? 26.589 10.134 -25.006 1.00 39.66 263 GLY A N 1
ATOM 1951 C CA . GLY A 1 263 ? 27.120 11.411 -24.511 1.00 39.66 263 GLY A CA 1
ATOM 1952 C C . GLY A 1 263 ? 27.910 11.316 -23.202 1.00 39.66 263 GLY A C 1
ATOM 1953 O O . GLY A 1 263 ? 28.454 12.322 -22.758 1.00 39.66 263 GLY A O 1
ATOM 1954 N N . GLU A 1 264 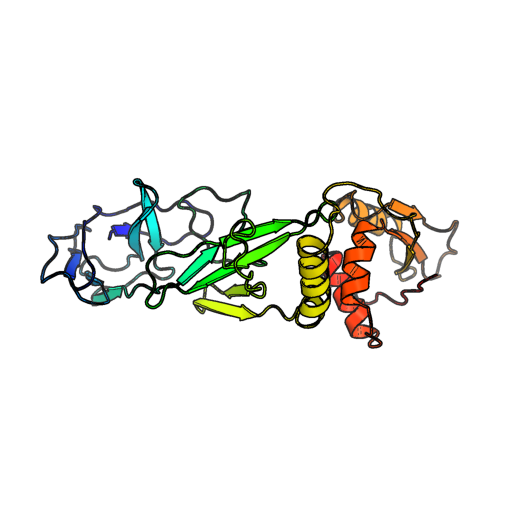? 28.021 10.125 -22.609 1.00 42.22 264 GLU A N 1
ATOM 1955 C CA . GLU A 1 264 ? 28.744 9.917 -21.357 1.00 42.22 264 GLU A CA 1
ATOM 1956 C C . GLU A 1 264 ? 30.208 9.532 -21.623 1.00 42.22 264 GLU A C 1
ATOM 1958 O O . GLU A 1 264 ? 30.493 8.521 -22.266 1.00 42.22 264 GLU A O 1
ATOM 1963 N N . SER A 1 265 ? 31.144 10.341 -21.123 1.00 43.22 265 SER A N 1
ATOM 1964 C CA . SER A 1 265 ? 32.593 10.125 -21.267 1.00 43.22 265 SER A CA 1
ATOM 1965 C C . SER A 1 265 ? 33.282 9.722 -19.962 1.00 43.22 265 SER A C 1
ATOM 1967 O O . SER A 1 265 ? 34.464 9.375 -19.977 1.00 43.22 265 SER A O 1
ATOM 1969 N N . ASP A 1 266 ? 32.582 9.777 -18.824 1.00 46.28 266 ASP A N 1
ATOM 1970 C CA . ASP A 1 266 ? 33.133 9.364 -17.538 1.00 46.28 266 ASP A CA 1
ATOM 1971 C C . ASP A 1 266 ? 33.147 7.833 -17.421 1.00 46.28 266 ASP A C 1
ATOM 1973 O O . ASP A 1 266 ? 32.139 7.166 -17.165 1.00 46.28 266 ASP A O 1
ATOM 1977 N N . VAL A 1 267 ? 34.346 7.273 -17.556 1.00 44.59 267 VAL A N 1
ATOM 1978 C CA . VAL A 1 267 ? 34.623 5.834 -17.487 1.00 44.59 267 VAL A CA 1
ATOM 1979 C C . VAL A 1 267 ? 34.117 5.195 -16.184 1.00 44.59 267 VAL A C 1
ATOM 1981 O O . VAL A 1 267 ? 33.618 4.071 -16.216 1.00 44.59 267 VAL A O 1
ATOM 1984 N N . ALA A 1 268 ? 34.170 5.894 -15.045 1.00 49.59 268 ALA A N 1
ATOM 1985 C CA . ALA A 1 268 ? 33.707 5.361 -13.759 1.00 49.59 268 ALA A CA 1
ATOM 1986 C C . ALA A 1 268 ? 32.172 5.346 -13.644 1.00 49.59 268 ALA A C 1
ATOM 1988 O O . ALA A 1 268 ? 31.599 4.586 -12.850 1.00 49.59 268 ALA A O 1
ATOM 1989 N N . LYS A 1 269 ? 31.491 6.199 -14.413 1.00 48.34 269 LYS A N 1
ATOM 1990 C CA . LYS A 1 269 ? 30.029 6.228 -14.516 1.00 48.34 269 LYS A CA 1
ATOM 1991 C C . LYS A 1 269 ? 29.539 5.150 -15.480 1.00 48.34 269 LYS A C 1
ATOM 1993 O O . LYS A 1 269 ? 28.658 4.376 -15.109 1.00 48.34 269 LYS A O 1
ATOM 1998 N N . LEU A 1 270 ? 30.205 4.991 -16.623 1.00 49.53 270 LEU A N 1
ATOM 1999 C CA . LEU A 1 270 ? 29.982 3.880 -17.555 1.00 49.53 270 LEU A CA 1
ATOM 2000 C C . LEU A 1 270 ? 30.182 2.515 -16.882 1.00 49.53 270 LEU A C 1
ATOM 2002 O O . LEU A 1 270 ? 29.332 1.634 -17.000 1.00 49.53 270 LEU A O 1
ATOM 2006 N N . GLU A 1 271 ? 31.256 2.357 -16.102 1.00 50.31 271 GLU A N 1
ATOM 2007 C CA . GLU A 1 271 ? 31.530 1.133 -15.341 1.00 50.31 271 GLU A CA 1
ATOM 2008 C C . GLU A 1 271 ? 30.414 0.821 -14.328 1.00 50.31 271 GLU A C 1
ATOM 2010 O O . GLU A 1 271 ? 30.017 -0.336 -14.177 1.00 50.31 271 GLU A O 1
ATOM 2015 N N . ARG A 1 272 ? 29.866 1.838 -13.651 1.00 54.50 272 ARG A N 1
ATOM 2016 C CA . ARG A 1 272 ? 28.748 1.665 -12.709 1.00 54.50 272 ARG A CA 1
ATOM 2017 C C . ARG A 1 272 ? 27.452 1.269 -13.403 1.00 54.50 272 ARG A C 1
ATOM 2019 O O . ARG A 1 272 ? 26.797 0.339 -12.942 1.00 54.50 272 ARG A O 1
ATOM 2026 N N . LEU A 1 273 ? 27.101 1.926 -14.506 1.00 51.03 273 LEU A N 1
ATOM 2027 C CA . LEU A 1 273 ? 25.897 1.616 -15.286 1.00 51.03 273 LEU A CA 1
ATOM 2028 C C . LEU A 1 273 ? 25.954 0.197 -15.868 1.00 51.03 273 LEU A C 1
ATOM 2030 O O . LEU A 1 273 ? 24.968 -0.546 -15.850 1.00 51.03 273 LEU A O 1
ATOM 2034 N N . PHE A 1 274 ? 27.142 -0.221 -16.297 1.00 53.16 274 PHE A N 1
ATOM 2035 C CA . PHE A 1 274 ? 27.385 -1.583 -16.747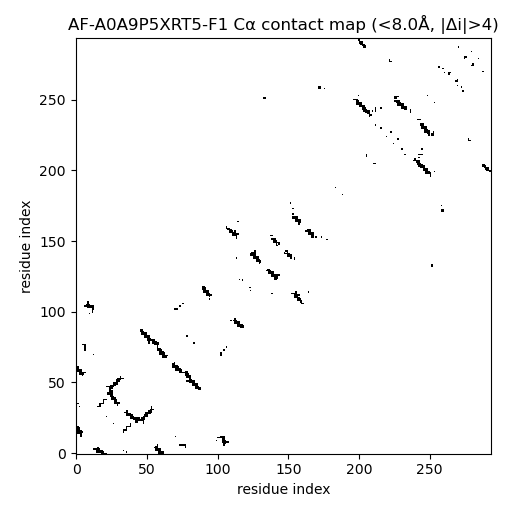 1.00 53.16 274 PHE A CA 1
ATOM 2036 C C . PHE A 1 274 ? 27.282 -2.601 -15.598 1.00 53.16 274 PHE A C 1
ATOM 2038 O O . PHE A 1 274 ? 26.581 -3.599 -15.716 1.00 53.16 274 PHE A O 1
ATOM 2045 N N . LYS A 1 275 ? 27.887 -2.339 -14.431 1.00 53.75 275 LYS A N 1
ATOM 2046 C CA . LYS A 1 275 ? 27.735 -3.211 -13.246 1.00 53.75 275 LYS A CA 1
ATOM 2047 C C . LYS A 1 275 ? 26.284 -3.307 -12.769 1.00 53.75 275 LYS A C 1
ATOM 2049 O O . LYS A 1 275 ? 25.855 -4.381 -12.355 1.00 53.75 275 LYS A O 1
ATOM 2054 N N . TYR A 1 276 ? 25.533 -2.209 -12.851 1.00 49.88 276 TYR A N 1
ATOM 2055 C CA . TYR A 1 276 ? 24.128 -2.133 -12.451 1.00 49.88 276 TYR A CA 1
ATOM 2056 C C . TYR A 1 276 ? 23.219 -2.958 -13.369 1.00 49.88 276 TYR A C 1
ATOM 2058 O O . TYR A 1 276 ? 22.424 -3.759 -12.886 1.00 49.88 276 TYR A O 1
ATOM 2066 N N . SER A 1 277 ? 23.393 -2.841 -14.689 1.00 49.00 277 SER A N 1
ATOM 2067 C CA . SER A 1 277 ? 22.638 -3.636 -15.673 1.00 49.00 277 SER A CA 1
ATOM 2068 C C . SER A 1 277 ? 22.937 -5.139 -15.612 1.00 49.00 277 SER A C 1
ATOM 2070 O O . SER A 1 277 ? 22.114 -5.942 -16.048 1.00 49.00 277 SER A O 1
ATOM 2072 N N . LEU A 1 278 ? 24.072 -5.525 -15.022 1.00 47.44 278 LEU A N 1
ATOM 2073 C CA . LEU A 1 278 ? 24.465 -6.919 -14.806 1.00 47.44 278 LEU A CA 1
ATOM 2074 C C . LEU A 1 278 ? 24.214 -7.434 -13.373 1.00 47.44 278 LEU A C 1
ATOM 2076 O O . LEU A 1 278 ? 24.540 -8.584 -13.088 1.00 47.44 278 LEU A O 1
ATOM 2080 N N . GLY A 1 279 ? 23.675 -6.615 -12.460 1.00 42.47 279 GLY A N 1
ATOM 2081 C CA . GLY A 1 279 ? 23.410 -7.015 -11.068 1.00 42.47 279 GLY A CA 1
ATOM 2082 C C . GLY A 1 279 ? 24.664 -7.267 -10.210 1.00 42.47 279 GLY A C 1
ATOM 2083 O O . GLY A 1 279 ? 24.596 -7.964 -9.201 1.00 42.47 279 GLY A O 1
ATOM 2084 N N . LEU A 1 280 ? 25.822 -6.715 -10.586 1.00 47.53 280 LEU A N 1
ATOM 2085 C CA . LEU A 1 280 ? 27.131 -6.993 -9.972 1.00 47.53 280 LEU A CA 1
ATOM 2086 C C . LEU A 1 280 ? 27.461 -6.072 -8.779 1.00 47.53 280 LEU A C 1
ATOM 2088 O O . LEU A 1 280 ? 28.541 -5.481 -8.727 1.00 47.53 280 LEU A O 1
ATOM 2092 N N . TYR A 1 281 ? 26.549 -5.936 -7.811 1.00 46.25 281 TYR A N 1
ATOM 2093 C CA . TYR A 1 281 ? 26.794 -5.171 -6.580 1.00 46.25 281 TYR A CA 1
ATOM 2094 C C . TYR A 1 281 ? 27.054 -6.101 -5.387 1.00 46.25 281 TYR A C 1
ATOM 2096 O O . TYR A 1 281 ? 26.134 -6.634 -4.777 1.00 46.25 281 TYR A O 1
ATOM 2104 N N . GLY A 1 282 ? 28.332 -6.280 -5.044 1.00 36.88 282 GLY A N 1
ATOM 2105 C CA . GLY A 1 282 ? 28.776 -6.981 -3.839 1.00 36.88 282 GLY A CA 1
ATOM 2106 C C . GLY A 1 282 ? 30.266 -6.732 -3.551 1.00 36.88 282 GLY A C 1
ATOM 2107 O O . GLY A 1 282 ? 31.033 -6.491 -4.491 1.00 36.88 282 GLY A O 1
ATOM 2108 N N . PRO A 1 283 ? 30.701 -6.754 -2.276 1.00 31.44 283 PRO A N 1
ATOM 2109 C CA . PRO A 1 283 ? 32.107 -6.587 -1.914 1.00 31.44 283 PRO A CA 1
ATOM 2110 C C . PRO A 1 283 ? 32.919 -7.779 -2.449 1.00 31.44 283 PRO A C 1
ATOM 2112 O O . PRO A 1 283 ? 32.792 -8.895 -1.959 1.00 31.44 283 PRO A O 1
ATOM 2115 N N . GLY A 1 284 ? 33.718 -7.550 -3.498 1.00 41.62 284 GLY A N 1
ATOM 2116 C CA . GLY A 1 284 ? 34.552 -8.586 -4.131 1.00 41.62 284 GLY A CA 1
ATOM 2117 C C . GLY A 1 284 ? 34.936 -8.335 -5.597 1.00 41.62 284 GLY A C 1
ATOM 2118 O O . GLY A 1 284 ? 35.905 -8.916 -6.075 1.00 41.62 284 GLY A O 1
ATOM 2119 N N . TYR A 1 285 ? 34.238 -7.444 -6.312 1.00 44.34 285 TYR A N 1
ATOM 2120 C CA . TYR A 1 285 ? 34.451 -7.207 -7.751 1.00 44.34 285 TYR A CA 1
ATOM 2121 C C . TYR A 1 285 ? 35.131 -5.852 -8.012 1.00 44.34 285 TYR A C 1
ATOM 2123 O O . TYR A 1 285 ? 34.482 -4.852 -8.327 1.00 44.34 285 TYR A O 1
ATOM 2131 N N . SER A 1 286 ? 36.453 -5.792 -7.832 1.00 34.00 286 SER A N 1
ATOM 2132 C CA . SER A 1 286 ? 37.192 -4.525 -7.721 1.00 34.00 286 SER A CA 1
ATOM 2133 C C . SER A 1 286 ? 37.745 -3.922 -9.019 1.00 34.00 286 SER A C 1
ATOM 2135 O O . SER A 1 286 ? 38.312 -2.835 -8.949 1.00 34.00 286 SER A O 1
ATOM 2137 N N . SER A 1 287 ? 37.557 -4.508 -10.209 1.00 41.19 287 SER A N 1
ATOM 2138 C CA . SER A 1 287 ? 37.898 -3.778 -11.446 1.00 41.19 287 SER A CA 1
ATOM 2139 C C . SER A 1 287 ? 37.276 -4.358 -12.719 1.00 41.19 287 SER A C 1
ATOM 2141 O O . SER A 1 287 ? 37.662 -5.446 -13.142 1.00 41.19 287 SER A O 1
ATOM 2143 N N . LEU A 1 288 ? 36.385 -3.609 -13.379 1.00 40.25 288 LEU A N 1
ATOM 2144 C CA . LEU A 1 288 ? 36.060 -3.811 -14.791 1.00 40.25 288 LEU A CA 1
ATOM 2145 C C . LEU A 1 288 ? 36.901 -2.797 -15.573 1.00 40.25 288 LEU A C 1
ATOM 2147 O O . LEU A 1 288 ? 36.598 -1.610 -15.584 1.00 40.25 288 LEU A O 1
ATOM 2151 N N . LYS A 1 289 ? 38.000 -3.241 -16.183 1.00 39.78 289 LYS A N 1
ATOM 2152 C CA . LYS A 1 289 ? 38.855 -2.360 -16.983 1.00 39.78 289 LYS A CA 1
ATOM 2153 C C . LYS A 1 289 ? 38.597 -2.633 -18.461 1.00 39.78 289 LYS A C 1
ATOM 2155 O O . LYS A 1 289 ? 38.923 -3.718 -18.927 1.00 39.78 289 LYS A O 1
ATOM 2160 N N . TYR A 1 290 ? 38.077 -1.608 -19.138 1.00 39.44 290 TYR A N 1
ATOM 2161 C CA . TYR A 1 290 ? 37.851 -1.460 -20.583 1.00 39.44 290 TYR A CA 1
ATOM 2162 C C . TYR A 1 290 ? 36.550 -2.023 -21.188 1.00 39.44 290 TYR A C 1
ATOM 2164 O O . TYR A 1 290 ? 36.323 -3.227 -21.255 1.00 39.44 290 TYR A O 1
ATOM 2172 N N . LEU A 1 291 ? 35.744 -1.101 -21.729 1.00 39.31 291 LEU A N 1
ATOM 2173 C CA . LEU A 1 291 ? 34.709 -1.336 -22.735 1.00 39.31 291 LEU A CA 1
ATOM 2174 C C . LEU A 1 291 ? 35.251 -0.774 -24.059 1.00 39.31 291 LEU A C 1
ATOM 2176 O O . LEU A 1 291 ? 35.573 0.410 -24.118 1.00 39.31 291 LEU A O 1
ATOM 2180 N N . GLU A 1 292 ? 35.375 -1.596 -25.098 1.00 36.66 292 GLU A N 1
ATOM 2181 C CA . GLU A 1 292 ? 35.764 -1.140 -26.438 1.00 36.66 292 GLU A CA 1
ATOM 2182 C C . GLU A 1 292 ? 34.589 -1.400 -27.389 1.00 36.66 292 GLU A C 1
ATOM 2184 O O . GLU A 1 292 ? 34.192 -2.544 -27.600 1.00 36.66 292 GLU A O 1
ATOM 2189 N N . LEU A 1 293 ? 33.987 -0.328 -27.910 1.00 31.83 293 LEU A N 1
ATOM 2190 C CA . LEU A 1 293 ? 32.918 -0.401 -28.906 1.00 31.83 293 LEU A CA 1
ATOM 2191 C C . LEU A 1 293 ? 33.575 -0.533 -30.288 1.00 31.83 293 LEU A C 1
ATOM 2193 O O . LEU A 1 293 ? 34.309 0.368 -30.692 1.00 31.83 293 LEU A O 1
ATOM 2197 N N . LYS A 1 294 ? 33.337 -1.648 -30.985 1.00 34.03 294 LYS A N 1
ATOM 2198 C CA . LYS A 1 294 ? 33.745 -1.857 -32.383 1.00 34.03 294 LYS A CA 1
ATOM 2199 C C . LYS A 1 294 ? 32.558 -1.724 -33.321 1.00 34.03 294 LYS A C 1
ATOM 2201 O O . LYS A 1 294 ? 31.458 -2.169 -32.923 1.00 34.03 294 LYS A O 1
#

Mean predicted aligned error: 16.71 Å

Foldseek 3Di:
DAWDAAFDAQDFDDGPEDDADDAAPWEWEQALVRYIDHIDDDHDHQKYKYQYHNAWIKDWDWDQDPNDTATPDIDNGTDGHGMDIGGDAQKDKDDDDDRDDGRGGHQDKDWLIDIDHCVVHDDWDKDWADDPPQVDTHIWTDDPPPPPDTHGDAIWIQHNVVRDTDRDPLPLVVVVVVVVVCCVNPDPPPDDDDDDWDKFKAKAWAFLPDDPVVVQVVLVVQDDPQFFPDKDFPPDDDRRGITIIITITGVSNVVVLCSVCPPDDPPVSSVVVVCVSRVNDDPPDDDGPDGDGD